Protein AF-A0A4C1Y5M2-F1 (afdb_monomer_lite)

Secondary structure (DSSP, 8-state):
-PPP-EEEEEEE-SS-EEEEEEE--S---PPPEEE-TTTTTT-GGGGGGHHHH-EEEE-------GGGGGGT--SEEE--STTS-EEEEETTEEEEES---SSTT-------------GGGHHHHHHHHHHHHTTS------TT-HHHHHHHHHHHH-EE-TTS-EE---TT-SS-----------

Foldseek 3Di:
DDDKDWDWDWAAAPPDIDIDIDIDDPDPPFFFDFDDCVFCPPVPLCPVVVVVRGDGRHGDDDDDDCVVVQQVDFPDKGDDDPQHWIWGQGNRGIDIGDTNPPDPPDPPPPDPPPPPDDPVCPVVVVVVVVVVVVVVDDDPDPPPPLVVQLVVQQVPAWDADPVRDIDGADSNDPDPPDPDDPDDDD

Structure (mmCIF, N/CA/C/O backbone):
data_AF-A0A4C1Y5M2-F1
#
_entry.id   AF-A0A4C1Y5M2-F1
#
loop_
_atom_site.group_PDB
_atom_site.id
_atom_site.type_symbol
_atom_site.label_atom_id
_atom_site.label_alt_id
_atom_site.label_comp_id
_atom_site.label_asym_id
_atom_site.label_entity_id
_atom_site.label_seq_id
_atom_site.pdbx_PDB_ins_code
_atom_site.Cartn_x
_atom_site.Cartn_y
_atom_site.Cartn_z
_atom_site.occupancy
_atom_site.B_iso_or_equiv
_atom_site.auth_seq_id
_atom_site.auth_comp_id
_atom_site.auth_asym_id
_atom_site.auth_atom_id
_atom_site.pdbx_PDB_model_num
ATOM 1 N N . MET A 1 1 ? -31.461 1.875 1.683 1.00 51.38 1 MET A N 1
ATOM 2 C CA . MET A 1 1 ? -30.023 1.580 1.879 1.00 51.38 1 MET A CA 1
ATOM 3 C C . MET A 1 1 ? -29.572 0.670 0.746 1.00 51.38 1 MET A C 1
ATOM 5 O O . MET A 1 1 ? -30.195 -0.370 0.575 1.00 51.38 1 MET A O 1
ATOM 9 N N . LYS A 1 2 ? -28.573 1.042 -0.070 1.00 61.66 2 LYS A N 1
ATOM 10 C CA . LYS A 1 2 ? -28.010 0.082 -1.036 1.00 61.66 2 LYS A CA 1
ATOM 11 C C . LYS A 1 2 ? -27.260 -0.995 -0.258 1.00 61.66 2 LYS A C 1
ATOM 13 O O . LYS A 1 2 ? -26.389 -0.691 0.551 1.00 61.66 2 LYS A O 1
ATOM 18 N N . THR A 1 3 ? -27.632 -2.246 -0.471 1.00 82.12 3 THR A N 1
ATOM 19 C CA . THR A 1 3 ? -27.044 -3.398 0.212 1.00 82.12 3 THR A CA 1
ATOM 20 C C . THR A 1 3 ? -25.674 -3.724 -0.378 1.00 82.12 3 THR A C 1
ATOM 22 O O . THR A 1 3 ? -25.522 -3.813 -1.598 1.00 82.12 3 THR A O 1
ATOM 25 N N . SER A 1 4 ? -24.670 -3.920 0.481 1.00 90.12 4 SER A N 1
ATOM 26 C CA . SER A 1 4 ? -23.366 -4.450 0.066 1.00 90.12 4 SER A CA 1
ATOM 27 C C . SER A 1 4 ? -23.541 -5.843 -0.550 1.00 90.12 4 SER A C 1
ATOM 29 O O . SER A 1 4 ? -24.263 -6.675 -0.002 1.00 90.12 4 SER A O 1
ATOM 31 N N . ARG A 1 5 ? -22.876 -6.110 -1.679 1.00 94.50 5 ARG A N 1
ATOM 32 C CA . ARG A 1 5 ? -22.862 -7.418 -2.351 1.00 94.50 5 ARG A CA 1
ATOM 33 C C . ARG A 1 5 ? -21.440 -7.945 -2.473 1.00 94.50 5 ARG A C 1
ATOM 35 O O . ARG A 1 5 ? -20.493 -7.166 -2.568 1.00 94.50 5 ARG A O 1
ATOM 42 N N . CYS A 1 6 ? -21.303 -9.265 -2.487 1.00 94.88 6 CYS A N 1
ATOM 43 C CA . CYS A 1 6 ? -20.047 -9.932 -2.806 1.00 94.88 6 CYS A CA 1
ATOM 44 C C . CYS A 1 6 ? -19.951 -10.109 -4.325 1.00 94.88 6 CYS A C 1
ATOM 46 O O . CYS A 1 6 ? -20.897 -10.600 -4.940 1.00 94.88 6 CYS A O 1
ATOM 48 N N . VAL A 1 7 ? -18.844 -9.686 -4.932 1.00 95.25 7 VAL A N 1
ATOM 49 C CA . VAL A 1 7 ? -18.619 -9.785 -6.379 1.00 95.25 7 VAL A CA 1
ATOM 50 C C . VAL A 1 7 ? -17.248 -10.392 -6.672 1.00 95.25 7 VAL A C 1
ATOM 52 O O . VAL A 1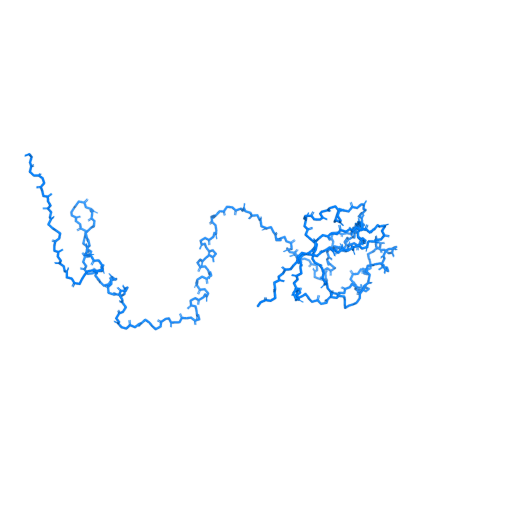 7 ? -16.284 -10.075 -5.970 1.00 95.25 7 VAL A O 1
ATOM 55 N N . PRO A 1 8 ? -17.129 -11.246 -7.702 1.00 95.56 8 PRO A N 1
ATOM 56 C CA . PRO A 1 8 ? -15.830 -11.694 -8.173 1.00 95.56 8 PRO A CA 1
ATOM 57 C C . PRO A 1 8 ? -15.120 -10.546 -8.901 1.00 95.56 8 PRO A C 1
ATOM 59 O O . PRO A 1 8 ? -15.706 -9.867 -9.745 1.00 95.56 8 PRO A O 1
ATOM 62 N N . ILE A 1 9 ? -13.843 -10.338 -8.592 1.00 93.75 9 ILE A N 1
ATOM 63 C CA . ILE A 1 9 ? -12.975 -9.363 -9.252 1.00 93.75 9 ILE A CA 1
ATOM 64 C C . ILE A 1 9 ? -11.714 -10.081 -9.712 1.00 93.75 9 ILE A C 1
ATOM 66 O O . ILE A 1 9 ? -11.070 -10.793 -8.943 1.00 93.75 9 ILE A O 1
ATOM 70 N N . LYS A 1 10 ? -11.335 -9.866 -10.972 1.00 93.38 10 LYS A N 1
ATOM 71 C CA . LYS A 1 10 ? -10.059 -10.334 -11.508 1.00 93.38 10 LYS A CA 1
ATOM 72 C C . LYS A 1 10 ? -9.005 -9.251 -11.314 1.00 93.38 10 LYS A C 1
ATOM 74 O O . LYS A 1 10 ? -9.063 -8.206 -11.959 1.00 93.38 10 LYS A O 1
ATOM 79 N N . LEU A 1 11 ? -8.045 -9.510 -10.437 1.00 91.44 11 LEU A N 1
ATOM 80 C CA . LEU A 1 11 ? -6.858 -8.682 -10.275 1.00 91.44 11 LEU A CA 1
ATOM 81 C C . LEU A 1 11 ? -5.783 -9.160 -11.247 1.00 91.44 11 LEU A C 1
ATOM 83 O O . LEU A 1 11 ? -5.563 -10.360 -11.412 1.00 91.44 11 LEU A O 1
ATOM 87 N N . ARG A 1 12 ? -5.113 -8.219 -11.908 1.00 89.62 12 ARG A N 1
ATOM 88 C CA . ARG A 1 12 ? -3.961 -8.493 -12.766 1.00 89.62 12 ARG A CA 1
ATOM 89 C C . ARG A 1 12 ? -2.749 -7.806 -12.157 1.00 89.62 12 ARG A C 1
ATOM 91 O O . ARG A 1 12 ? -2.745 -6.585 -12.041 1.00 89.62 12 ARG A O 1
ATOM 98 N N . GLY A 1 13 ? -1.765 -8.604 -11.767 1.00 83.56 13 GLY A N 1
ATOM 99 C CA . GLY A 1 13 ? -0.459 -8.128 -11.342 1.00 83.56 13 GLY A CA 1
ATOM 100 C C . GLY A 1 13 ? 0.549 -8.098 -12.485 1.00 83.56 13 GLY A C 1
ATOM 101 O O . GLY A 1 13 ? 0.191 -8.249 -13.656 1.00 83.56 13 GLY A O 1
ATOM 102 N N . ALA A 1 14 ? 1.824 -7.934 -12.129 1.00 72.44 14 ALA A N 1
ATOM 103 C CA . ALA A 1 14 ? 2.926 -7.905 -13.091 1.00 72.44 14 ALA A CA 1
ATOM 104 C C . ALA A 1 14 ? 3.152 -9.266 -13.773 1.00 72.44 14 ALA A C 1
ATOM 106 O O . ALA A 1 14 ? 3.470 -9.308 -14.959 1.00 72.44 14 ALA A O 1
ATOM 107 N N . SER A 1 15 ? 2.964 -10.360 -13.030 1.00 67.25 15 SER A N 1
ATOM 108 C CA . SER A 1 15 ? 3.304 -11.712 -13.490 1.00 67.25 15 SER A CA 1
ATOM 109 C C . SER A 1 15 ? 2.068 -12.553 -13.803 1.00 67.25 15 SER A C 1
ATOM 111 O O . SER A 1 15 ? 2.066 -13.285 -14.782 1.00 67.25 15 SER A O 1
ATOM 113 N N . ASN A 1 16 ? 1.009 -12.437 -12.992 1.00 77.81 16 ASN A N 1
ATOM 114 C CA . ASN A 1 16 ? -0.165 -13.310 -13.052 1.00 77.81 16 ASN A CA 1
ATOM 115 C C . ASN A 1 16 ? -1.475 -12.549 -12.803 1.00 77.81 16 ASN A C 1
ATOM 117 O O . ASN A 1 16 ? -1.494 -11.452 -12.241 1.00 77.81 16 ASN A O 1
ATOM 121 N N . SER A 1 17 ? -2.592 -13.154 -13.215 1.00 86.75 17 SER A N 1
ATOM 122 C CA . SER A 1 17 ? -3.935 -12.693 -12.855 1.00 86.75 17 SER A CA 1
ATOM 123 C C . SER A 1 17 ? -4.610 -13.676 -11.915 1.00 86.75 17 SER A C 1
ATOM 125 O O . SER A 1 17 ? -4.601 -14.873 -12.196 1.00 86.75 17 SER A O 1
ATOM 127 N N . GLN A 1 18 ? -5.259 -13.171 -10.874 1.00 88.19 18 GLN A N 1
ATOM 128 C CA . GLN A 1 18 ? -5.980 -13.980 -9.903 1.00 88.19 18 GLN A CA 1
ATOM 129 C C . GLN A 1 18 ? -7.379 -13.413 -9.667 1.00 88.19 18 GLN A C 1
ATOM 131 O O . GLN A 1 18 ? -7.594 -12.201 -9.711 1.00 88.19 18 GLN A O 1
ATOM 136 N N . GLN A 1 19 ? -8.344 -14.299 -9.445 1.00 91.81 19 GLN A N 1
ATOM 137 C CA . GLN A 1 19 ? -9.696 -13.915 -9.066 1.00 91.81 19 GLN A CA 1
ATOM 138 C C . GLN A 1 19 ? -9.822 -13.897 -7.543 1.00 91.81 19 GLN A C 1
ATOM 140 O O . GLN A 1 19 ? -9.445 -14.860 -6.881 1.00 91.81 19 GLN A O 1
ATOM 145 N N . ILE A 1 20 ? -10.380 -12.811 -7.015 1.00 92.56 20 ILE A N 1
ATOM 146 C CA . ILE A 1 20 ? -10.755 -12.665 -5.608 1.00 92.56 20 ILE A CA 1
ATOM 147 C C . ILE A 1 20 ? -12.240 -12.326 -5.500 1.00 92.56 20 ILE A C 1
ATOM 149 O O . ILE A 1 20 ? -12.857 -11.879 -6.468 1.00 92.56 20 ILE A O 1
ATOM 153 N N . TYR A 1 21 ? -12.809 -12.506 -4.316 1.00 93.31 21 TYR A N 1
ATOM 154 C CA . TYR A 1 21 ? -14.149 -12.032 -3.997 1.00 93.31 21 TYR A CA 1
ATOM 155 C C . TYR A 1 21 ? -14.044 -10.772 -3.145 1.00 93.31 21 TYR A C 1
ATOM 157 O O . TYR A 1 21 ? -13.342 -10.756 -2.139 1.00 93.31 21 TYR A O 1
ATOM 165 N N . ALA A 1 22 ? -14.736 -9.711 -3.548 1.00 92.94 22 ALA A N 1
ATOM 166 C CA . ALA A 1 22 ? -14.717 -8.430 -2.854 1.00 92.94 22 ALA A CA 1
ATOM 167 C C . ALA A 1 22 ? -16.132 -7.988 -2.483 1.00 92.94 22 ALA A C 1
ATOM 169 O O . ALA A 1 22 ? -17.095 -8.240 -3.212 1.00 92.94 22 ALA A O 1
ATOM 170 N N . ARG A 1 23 ? -16.262 -7.280 -1.359 1.00 94.25 23 ARG A N 1
ATOM 171 C CA . ARG A 1 23 ? -17.516 -6.623 -0.979 1.00 94.25 23 ARG A CA 1
ATOM 172 C C . ARG A 1 23 ? -17.595 -5.236 -1.595 1.00 94.25 23 ARG A C 1
ATOM 174 O O . ARG A 1 23 ? -16.652 -4.455 -1.518 1.00 94.25 23 ARG A O 1
ATOM 181 N N . THR A 1 24 ? -18.740 -4.915 -2.184 1.00 94.56 24 THR A N 1
ATOM 182 C CA . THR A 1 24 ? -18.976 -3.587 -2.746 1.00 94.56 24 THR A CA 1
ATOM 183 C C . THR A 1 24 ? -19.319 -2.584 -1.653 1.00 94.56 24 THR A C 1
ATOM 185 O O . THR A 1 24 ? -20.141 -2.867 -0.775 1.00 94.56 24 THR A O 1
ATOM 188 N N . ILE A 1 25 ? -18.772 -1.384 -1.793 1.00 91.88 25 ILE A N 1
ATOM 189 C CA . ILE A 1 25 ? -19.136 -0.172 -1.060 1.00 91.88 25 ILE A CA 1
ATOM 190 C C . ILE A 1 25 ? -19.334 0.951 -2.083 1.00 91.88 25 ILE A C 1
ATOM 192 O O . ILE A 1 25 ? -18.722 0.921 -3.150 1.00 91.88 25 ILE A O 1
ATOM 196 N N . GLU A 1 26 ? -20.204 1.920 -1.795 1.00 89.12 26 GLU A N 1
ATOM 197 C CA . GLU A 1 26 ? -20.481 3.019 -2.732 1.00 89.12 26 GLU A CA 1
ATOM 198 C C . GLU A 1 26 ? -19.250 3.901 -2.971 1.00 89.12 26 GLU A C 1
ATOM 200 O O . GLU A 1 26 ? -18.962 4.277 -4.106 1.00 89.12 26 GLU A O 1
ATOM 205 N N . ASN A 1 27 ? -18.509 4.219 -1.908 1.00 87.62 27 ASN A N 1
ATOM 206 C CA . ASN A 1 27 ? -17.303 5.030 -1.982 1.00 87.62 27 ASN A CA 1
ATOM 207 C C . ASN A 1 27 ? -16.410 4.739 -0.772 1.00 87.62 27 ASN A C 1
ATOM 209 O O . ASN A 1 27 ? -16.864 4.828 0.364 1.00 87.62 27 ASN A O 1
ATOM 213 N N . LEU A 1 28 ? -15.135 4.435 -1.018 1.00 88.00 28 LEU A N 1
ATOM 214 C CA . LEU A 1 28 ? -14.143 4.232 0.042 1.00 88.00 28 LEU A CA 1
ATOM 215 C C . LEU A 1 28 ? -13.721 5.536 0.738 1.00 88.00 28 LEU A C 1
ATOM 217 O O . LEU A 1 28 ? -13.066 5.475 1.768 1.00 88.00 28 LEU A O 1
ATOM 221 N N . GLN A 1 29 ? -14.062 6.703 0.175 1.00 89.62 29 GLN A N 1
ATOM 222 C CA . GLN A 1 29 ? -13.695 8.025 0.705 1.00 89.62 29 GLN A CA 1
ATOM 223 C C . GLN A 1 29 ? -12.178 8.196 0.925 1.00 89.62 29 GLN A C 1
ATOM 225 O O . GLN A 1 29 ? -11.739 8.881 1.841 1.00 89.62 29 GLN A O 1
ATOM 230 N N . LEU A 1 30 ? -11.365 7.582 0.057 1.00 85.38 30 LEU A N 1
ATOM 231 C CA . LEU A 1 30 ? -9.905 7.680 0.108 1.00 85.38 30 LEU A CA 1
ATOM 232 C C . LEU A 1 30 ? -9.400 8.846 -0.743 1.00 85.38 30 LEU A C 1
ATOM 234 O O . LEU A 1 30 ? -9.848 9.040 -1.879 1.00 85.38 30 LEU A O 1
ATOM 238 N N . SER A 1 31 ? -8.436 9.591 -0.208 1.00 87.62 31 SER A N 1
ATOM 239 C CA . SER A 1 31 ? -7.761 10.669 -0.931 1.00 87.62 31 SER A CA 1
ATOM 240 C C . SER A 1 31 ? -6.910 10.121 -2.085 1.00 87.62 31 SER A C 1
ATOM 242 O O . SER A 1 31 ? -6.332 9.036 -1.959 1.00 87.62 31 SER A O 1
ATOM 244 N N . PRO A 1 32 ? -6.796 10.854 -3.209 1.00 88.69 32 PRO A N 1
ATOM 245 C CA . PRO A 1 32 ? -5.813 10.552 -4.241 1.00 88.69 32 PRO A CA 1
ATOM 246 C C . PRO A 1 32 ? -4.396 10.504 -3.669 1.00 88.69 32 PRO A C 1
ATOM 248 O O . PRO A 1 32 ? -4.034 11.295 -2.800 1.00 88.69 32 PRO A O 1
ATOM 251 N N . GLN A 1 33 ? -3.596 9.578 -4.181 1.00 87.56 33 GLN A N 1
ATOM 252 C CA . GLN A 1 33 ? -2.206 9.384 -3.795 1.00 87.56 33 GLN A CA 1
ATOM 253 C C . GLN A 1 33 ? -1.284 9.661 -4.981 1.00 87.56 33 GLN A C 1
ATOM 255 O O . GLN A 1 33 ? -1.685 9.564 -6.145 1.00 87.56 33 GLN A O 1
ATOM 260 N N . ALA A 1 34 ? -0.031 9.984 -4.685 1.00 88.44 34 ALA A N 1
ATOM 261 C CA . ALA A 1 34 ? 1.009 10.170 -5.682 1.00 88.44 34 ALA A CA 1
ATOM 262 C C . ALA A 1 34 ? 2.358 9.712 -5.124 1.00 88.44 34 ALA A C 1
ATOM 264 O O . ALA A 1 34 ? 2.603 9.815 -3.924 1.00 88.44 34 ALA A O 1
ATOM 265 N N . VAL A 1 35 ? 3.224 9.252 -6.023 1.00 90.56 35 VAL A N 1
ATOM 266 C CA . VAL A 1 35 ? 4.649 9.029 -5.767 1.00 90.56 35 VAL A CA 1
ATOM 267 C C . VAL A 1 35 ? 5.408 9.832 -6.810 1.00 90.56 35 VAL A C 1
ATOM 269 O O . VAL A 1 35 ? 5.402 9.523 -8.004 1.00 90.56 35 VAL A O 1
ATOM 272 N N . THR A 1 36 ? 6.030 10.911 -6.356 1.00 90.44 36 THR A N 1
ATOM 273 C CA . THR A 1 36 ? 6.737 11.878 -7.189 1.00 90.44 36 THR A CA 1
ATOM 274 C C . THR A 1 36 ? 8.225 11.554 -7.276 1.00 90.44 36 THR A C 1
ATOM 276 O O . THR A 1 36 ? 8.770 10.737 -6.533 1.00 90.44 36 THR A O 1
ATOM 279 N N . LYS A 1 37 ? 8.938 12.261 -8.164 1.00 89.81 37 LYS A N 1
ATOM 280 C CA . LYS A 1 37 ? 10.398 12.144 -8.252 1.00 89.81 37 LYS A CA 1
ATOM 281 C C . LYS A 1 37 ? 11.068 12.489 -6.916 1.00 89.81 37 LYS A C 1
ATOM 283 O O . LYS A 1 37 ? 12.071 11.867 -6.598 1.00 89.81 37 LYS A O 1
ATOM 288 N N . GLN A 1 38 ? 10.539 13.444 -6.150 1.00 87.81 38 GLN A N 1
ATOM 289 C CA . GLN A 1 38 ? 11.155 13.894 -4.898 1.00 87.81 38 GLN A CA 1
ATOM 290 C C . GLN A 1 38 ? 11.090 12.831 -3.792 1.00 87.81 38 GLN A C 1
ATOM 292 O O . GLN A 1 38 ? 12.007 12.757 -2.969 1.00 87.81 38 GLN A O 1
ATOM 297 N N . ASP A 1 39 ? 10.059 11.984 -3.805 1.00 86.69 39 ASP A N 1
ATOM 298 C CA . ASP A 1 39 ? 9.823 10.966 -2.772 1.00 86.69 39 ASP A CA 1
ATOM 299 C C . ASP A 1 39 ? 10.873 9.850 -2.800 1.00 86.69 39 ASP A C 1
ATOM 301 O O . ASP A 1 39 ? 11.263 9.328 -1.759 1.00 86.69 39 ASP A O 1
ATOM 305 N N . ILE A 1 40 ? 11.380 9.532 -3.993 1.00 90.38 40 ILE A N 1
ATOM 306 C CA . ILE A 1 40 ? 12.359 8.459 -4.233 1.00 90.38 40 ILE A CA 1
ATOM 307 C C . ILE A 1 40 ? 13.701 8.993 -4.760 1.00 90.38 40 ILE A C 1
ATOM 309 O O . ILE A 1 40 ? 14.538 8.252 -5.272 1.00 90.38 40 ILE A O 1
ATOM 313 N N . ASP A 1 41 ? 13.928 10.303 -4.688 1.00 88.62 41 ASP A N 1
ATOM 314 C CA . ASP A 1 41 ? 15.205 10.924 -5.047 1.00 88.62 41 ASP A CA 1
ATOM 315 C C . ASP A 1 41 ? 16.345 10.474 -4.112 1.00 88.62 41 ASP A C 1
ATOM 317 O O . ASP A 1 41 ? 16.148 10.300 -2.909 1.00 88.62 41 ASP A O 1
ATOM 321 N N . GLY A 1 42 ? 17.529 10.226 -4.678 1.00 89.56 42 GLY A N 1
ATOM 322 C CA . GLY A 1 42 ? 18.687 9.681 -3.952 1.00 89.56 42 GLY A CA 1
ATOM 323 C C . GLY A 1 42 ? 18.553 8.225 -3.471 1.00 89.56 42 GLY A C 1
ATOM 324 O O . GLY A 1 42 ? 19.456 7.718 -2.803 1.00 89.56 42 GLY A O 1
ATOM 325 N N . CYS A 1 43 ? 17.457 7.533 -3.798 1.00 92.69 43 CYS A N 1
ATOM 326 C CA . CYS A 1 43 ? 17.235 6.129 -3.447 1.00 92.69 43 CYS A CA 1
ATOM 327 C C . CYS A 1 43 ? 17.822 5.200 -4.518 1.00 92.69 43 CYS A C 1
ATOM 329 O O . CYS A 1 43 ? 17.080 4.626 -5.312 1.00 92.69 43 CYS A O 1
ATOM 331 N N . LYS A 1 44 ? 19.154 5.048 -4.527 1.00 94.81 44 LYS A N 1
ATOM 332 C CA . LYS A 1 44 ? 19.882 4.272 -5.553 1.00 94.81 44 LYS A CA 1
ATOM 333 C C . LYS A 1 44 ? 19.386 2.829 -5.703 1.00 94.81 44 LYS A C 1
ATOM 335 O O . LYS A 1 44 ? 19.374 2.278 -6.796 1.00 94.81 44 LYS A O 1
ATOM 340 N N . HIS A 1 45 ? 18.935 2.215 -4.608 1.00 95.94 45 HIS A N 1
ATOM 341 C CA . HIS A 1 45 ? 18.380 0.855 -4.589 1.00 95.94 45 HIS A CA 1
ATOM 342 C C . HIS A 1 45 ? 17.042 0.708 -5.335 1.00 95.94 45 HIS A C 1
ATOM 344 O O . HIS A 1 45 ? 16.575 -0.420 -5.488 1.00 95.94 45 HIS A O 1
ATOM 350 N N . LEU A 1 46 ? 16.424 1.816 -5.762 1.00 95.94 46 LEU A N 1
ATOM 351 C CA . LEU A 1 46 ? 15.158 1.857 -6.502 1.00 95.94 46 LEU A CA 1
ATOM 352 C C . LEU A 1 46 ? 15.321 2.332 -7.955 1.00 95.94 46 LEU A C 1
ATOM 354 O O . LEU A 1 46 ? 14.315 2.460 -8.653 1.00 95.94 46 LEU A O 1
ATOM 358 N N . ASP A 1 47 ? 16.538 2.643 -8.412 1.00 94.94 47 ASP A N 1
ATOM 359 C CA . ASP A 1 47 ? 16.751 3.314 -9.703 1.00 94.94 47 ASP A CA 1
ATOM 360 C C . ASP A 1 47 ? 16.235 2.487 -10.893 1.00 94.94 47 ASP A C 1
ATOM 362 O O . ASP A 1 47 ? 15.583 3.028 -11.788 1.00 94.94 47 ASP A O 1
ATOM 366 N N . ASP A 1 48 ? 16.432 1.168 -10.867 1.00 95.88 48 ASP A N 1
ATOM 367 C CA . ASP A 1 48 ? 15.985 0.233 -11.908 1.00 95.88 48 ASP A CA 1
ATOM 368 C C . ASP A 1 48 ? 14.455 0.082 -11.976 1.00 95.88 48 ASP A C 1
ATOM 370 O O . ASP A 1 48 ? 13.892 -0.208 -13.035 1.00 95.88 48 ASP A O 1
ATOM 374 N N . ILE A 1 49 ? 13.759 0.333 -10.865 1.00 95.56 49 ILE A N 1
ATOM 375 C CA . ILE A 1 49 ? 12.300 0.187 -10.749 1.00 95.56 49 ILE A CA 1
ATOM 376 C C . ILE A 1 49 ? 11.558 1.521 -10.620 1.00 95.56 49 ILE A C 1
ATOM 378 O O . ILE A 1 49 ? 10.331 1.539 -10.524 1.00 95.56 49 ILE A O 1
ATOM 382 N N . ARG A 1 50 ? 12.269 2.650 -10.683 1.00 93.56 50 ARG A N 1
ATOM 383 C CA . ARG A 1 50 ? 11.736 4.001 -10.447 1.00 93.56 50 ARG A CA 1
ATOM 384 C C . ARG A 1 50 ? 10.491 4.318 -11.279 1.00 93.56 50 ARG A C 1
ATOM 386 O O . ARG A 1 50 ? 9.502 4.829 -10.759 1.00 93.56 50 ARG A O 1
ATOM 393 N N . HIS A 1 51 ? 10.521 3.960 -12.561 1.00 92.62 51 HIS A N 1
ATOM 394 C CA . HIS A 1 51 ? 9.423 4.183 -13.506 1.00 92.62 51 HIS A CA 1
ATOM 395 C C . HIS A 1 51 ? 8.160 3.364 -13.188 1.00 92.62 51 HIS A C 1
ATOM 397 O O . HIS A 1 51 ? 7.076 3.746 -13.612 1.00 92.62 51 HIS A O 1
ATOM 403 N N . LYS A 1 52 ? 8.283 2.260 -12.437 1.00 92.94 52 LYS A N 1
ATOM 404 C CA . LYS A 1 52 ? 7.152 1.421 -12.000 1.00 92.94 52 LYS A CA 1
ATOM 405 C C . LYS A 1 52 ? 6.509 1.930 -10.711 1.00 92.94 52 LYS A C 1
ATOM 407 O O . LYS A 1 52 ? 5.385 1.549 -10.408 1.00 92.94 52 LYS A O 1
ATOM 412 N N . LEU A 1 53 ? 7.233 2.748 -9.947 1.00 92.44 53 LEU A N 1
ATOM 413 C CA . LEU A 1 53 ? 6.804 3.256 -8.644 1.00 92.44 53 LEU A CA 1
ATOM 414 C C . LEU A 1 53 ? 6.122 4.621 -8.739 1.00 92.44 53 LEU A C 1
ATOM 416 O O . LEU A 1 53 ? 5.288 4.939 -7.900 1.00 92.44 53 LEU A O 1
ATOM 420 N N . MET A 1 54 ? 6.492 5.442 -9.724 1.00 92.19 54 MET A N 1
ATOM 421 C CA . MET A 1 54 ? 5.983 6.806 -9.852 1.00 92.19 54 MET A CA 1
ATOM 422 C C . MET A 1 54 ? 4.590 6.847 -10.486 1.00 92.19 54 MET A C 1
ATOM 424 O O . MET A 1 54 ? 4.359 6.284 -11.553 1.00 92.19 54 MET A O 1
ATOM 428 N N . TYR A 1 55 ? 3.681 7.588 -9.860 1.00 91.06 55 TYR A N 1
ATOM 429 C CA . TYR A 1 55 ? 2.335 7.856 -10.366 1.00 91.06 55 TYR A CA 1
ATOM 430 C C . TYR A 1 55 ? 1.803 9.170 -9.791 1.00 91.06 55 TYR A C 1
ATOM 432 O O . TYR A 1 55 ? 2.283 9.653 -8.764 1.00 91.06 55 TYR A O 1
ATOM 440 N N . ASN A 1 56 ? 0.794 9.751 -10.441 1.00 91.88 56 ASN A N 1
ATOM 441 C CA . ASN A 1 56 ? 0.184 11.008 -10.017 1.00 91.88 56 ASN A CA 1
ATOM 442 C C . ASN A 1 56 ? -1.336 10.863 -9.876 1.00 91.88 56 ASN A C 1
ATOM 444 O O . ASN A 1 56 ? -1.971 10.238 -10.722 1.00 91.88 56 ASN A O 1
ATOM 448 N N . GLN A 1 57 ? -1.906 11.466 -8.829 1.00 89.69 57 GLN A N 1
ATOM 449 C CA . GLN A 1 57 ? -3.354 11.560 -8.587 1.00 89.69 57 GLN A CA 1
ATOM 450 C C . GLN A 1 57 ? -4.126 10.228 -8.717 1.00 89.69 57 GLN A C 1
ATOM 452 O O . GLN A 1 57 ? -5.257 10.191 -9.204 1.00 89.69 57 GLN A O 1
ATOM 457 N N . ALA A 1 58 ? -3.548 9.115 -8.259 1.00 89.12 58 ALA A N 1
ATOM 458 C CA . ALA A 1 58 ? -4.218 7.819 -8.286 1.00 89.12 58 ALA A CA 1
ATOM 459 C C . ALA A 1 58 ? -5.112 7.658 -7.050 1.00 89.12 58 ALA A C 1
ATOM 461 O O . ALA A 1 58 ? -4.626 7.577 -5.924 1.00 89.12 58 ALA A O 1
ATOM 462 N N . LYS A 1 59 ? -6.433 7.600 -7.249 1.00 90.25 59 LYS A N 1
ATOM 463 C CA . LYS A 1 59 ? -7.397 7.337 -6.170 1.00 90.25 59 LYS A CA 1
ATOM 464 C C . LYS A 1 59 ? -7.548 5.826 -5.940 1.00 90.25 59 LYS A C 1
ATOM 466 O O . LYS A 1 59 ? -7.984 5.140 -6.870 1.00 90.25 59 LYS A O 1
ATOM 471 N N . PRO A 1 60 ? -7.254 5.297 -4.736 1.00 91.69 60 PRO A N 1
ATOM 472 C CA . PRO A 1 60 ? -7.456 3.881 -4.444 1.00 91.69 60 PRO A CA 1
ATOM 473 C C . PRO A 1 60 ? -8.938 3.487 -4.546 1.00 91.69 60 PRO A C 1
ATOM 475 O O . PRO A 1 60 ? -9.821 4.222 -4.100 1.00 91.69 60 PRO A O 1
ATOM 478 N N . LYS A 1 61 ? -9.211 2.322 -5.147 1.00 91.19 61 LYS A N 1
ATOM 479 C CA . LYS A 1 61 ? -10.580 1.819 -5.399 1.00 91.19 61 LYS A CA 1
ATOM 480 C C . LYS A 1 61 ? -10.884 0.474 -4.742 1.00 91.19 61 LYS A C 1
ATOM 482 O O . LYS A 1 61 ? -12.045 0.086 -4.681 1.00 91.19 61 LYS A O 1
ATOM 487 N N . ILE A 1 62 ? -9.857 -0.240 -4.293 1.00 91.94 62 ILE A N 1
ATOM 488 C CA . ILE A 1 62 ? -9.962 -1.587 -3.732 1.00 91.94 62 ILE A CA 1
ATOM 489 C C . ILE A 1 62 ? -9.106 -1.621 -2.469 1.00 91.94 62 ILE A C 1
ATOM 491 O O . ILE A 1 62 ? -7.964 -1.165 -2.493 1.00 91.94 62 ILE A O 1
ATOM 495 N N . LEU A 1 63 ? -9.665 -2.159 -1.386 1.00 93.06 63 LEU A N 1
ATOM 496 C CA . LEU A 1 63 ? -8.922 -2.529 -0.186 1.00 93.06 63 LEU A CA 1
ATOM 497 C C . LEU A 1 63 ? -8.694 -4.038 -0.219 1.00 93.06 63 LEU A C 1
ATOM 499 O O . LEU A 1 63 ? -9.644 -4.796 -0.409 1.00 93.06 63 LEU A O 1
ATOM 503 N N . ILE A 1 64 ? -7.443 -4.458 -0.058 1.00 91.81 64 ILE A N 1
ATOM 504 C CA . ILE A 1 64 ? -7.063 -5.871 -0.017 1.00 91.81 64 ILE A CA 1
ATOM 505 C C . ILE A 1 64 ? -6.722 -6.206 1.431 1.00 91.81 64 ILE A C 1
ATOM 507 O O . ILE A 1 64 ? -5.809 -5.618 2.008 1.00 91.81 64 ILE A O 1
ATOM 511 N N . GLY A 1 65 ? -7.507 -7.103 2.023 1.00 90.50 65 GLY A N 1
ATOM 512 C CA . GLY A 1 65 ? -7.312 -7.575 3.389 1.00 90.50 65 GLY A CA 1
ATOM 513 C C . GLY A 1 65 ? -6.253 -8.673 3.494 1.00 90.50 65 GLY A C 1
ATOM 514 O O . GLY A 1 65 ? -5.778 -9.217 2.496 1.00 90.50 65 GLY A O 1
ATOM 515 N N . GLN A 1 66 ? -5.902 -9.021 4.734 1.00 90.25 66 GLN A N 1
ATOM 516 C CA . GLN A 1 66 ? -4.956 -10.103 5.047 1.00 90.25 66 GLN A CA 1
ATOM 517 C C . GLN A 1 66 ? -5.511 -11.504 4.748 1.00 90.25 66 GLN A C 1
ATOM 519 O O . GLN A 1 66 ? -4.753 -12.456 4.607 1.00 90.25 66 GLN A O 1
ATOM 524 N N . ASP A 1 67 ? -6.823 -11.643 4.567 1.00 89.12 67 ASP A N 1
ATOM 525 C CA . ASP A 1 67 ? -7.440 -12.853 4.015 1.00 89.12 67 ASP A CA 1
ATOM 526 C C . ASP A 1 67 ? -6.892 -13.199 2.615 1.00 89.12 67 ASP A C 1
ATOM 528 O O . ASP A 1 67 ? -6.844 -14.364 2.225 1.00 89.12 67 ASP A O 1
ATOM 532 N N . ASN A 1 68 ? -6.382 -12.197 1.892 1.00 91.50 68 ASN A N 1
ATOM 533 C CA . ASN A 1 68 ? -5.714 -12.337 0.602 1.00 91.50 68 ASN A CA 1
ATOM 534 C C . ASN A 1 68 ? -4.175 -12.270 0.724 1.00 91.50 68 ASN A C 1
ATOM 536 O O . ASN A 1 68 ? -3.502 -11.796 -0.192 1.00 91.50 68 ASN A O 1
ATOM 540 N N . TRP A 1 69 ? -3.602 -12.742 1.843 1.00 91.38 69 TRP A N 1
ATOM 541 C CA . TRP A 1 69 ? -2.166 -12.638 2.168 1.00 91.38 69 TRP A CA 1
ATOM 542 C C . TRP A 1 69 ? -1.230 -13.089 1.041 1.00 91.38 69 TRP A C 1
ATOM 544 O O . TRP A 1 69 ? -0.198 -12.467 0.820 1.00 91.38 69 TRP A O 1
ATOM 554 N N . HIS A 1 70 ? -1.598 -14.130 0.292 1.00 90.62 70 HIS A N 1
ATOM 555 C CA . HIS A 1 70 ? -0.814 -14.686 -0.814 1.00 90.62 70 HIS A CA 1
ATOM 556 C C . HIS A 1 70 ? -0.559 -13.672 -1.944 1.00 90.62 70 HIS A C 1
ATOM 558 O O . HIS A 1 70 ? 0.412 -13.819 -2.678 1.00 90.62 70 HIS A O 1
ATOM 564 N N . LEU A 1 71 ? -1.383 -12.623 -2.067 1.00 91.25 71 LEU A N 1
ATOM 565 C CA . LEU A 1 71 ? -1.166 -11.501 -2.990 1.00 91.25 71 LEU A CA 1
ATOM 566 C C . LEU A 1 71 ? -0.227 -10.424 -2.430 1.00 91.25 71 LEU A C 1
ATOM 568 O O . LEU A 1 71 ? 0.227 -9.565 -3.184 1.00 91.25 71 LEU A O 1
ATOM 572 N N . LEU A 1 72 ? 0.024 -10.444 -1.120 1.00 90.62 72 LEU A N 1
ATOM 573 C CA . LEU A 1 72 ? 0.767 -9.428 -0.372 1.00 90.62 72 LEU A CA 1
ATOM 574 C C . LEU A 1 72 ? 2.173 -9.897 0.030 1.00 90.62 72 LEU A C 1
ATOM 576 O O . LEU A 1 72 ? 2.989 -9.073 0.442 1.00 90.62 72 LEU A O 1
ATOM 580 N N . VAL A 1 73 ? 2.473 -11.196 -0.088 1.00 91.56 73 VAL A N 1
ATOM 581 C CA . VAL A 1 73 ? 3.803 -11.740 0.221 1.00 91.56 73 VAL A CA 1
ATOM 582 C C . VAL A 1 73 ? 4.844 -11.173 -0.734 1.00 91.56 73 VAL A C 1
ATOM 584 O O . VAL A 1 73 ? 4.703 -11.248 -1.956 1.00 91.56 73 VAL A O 1
ATOM 587 N N . ALA A 1 74 ? 5.913 -10.631 -0.157 1.00 94.44 74 ALA A N 1
ATOM 588 C CA . ALA A 1 74 ? 7.056 -10.143 -0.905 1.00 94.44 74 ALA A CA 1
ATOM 589 C C . ALA A 1 74 ? 7.920 -11.310 -1.405 1.00 94.44 74 ALA A C 1
ATOM 591 O O . ALA A 1 74 ? 8.358 -12.143 -0.615 1.00 94.44 74 ALA A O 1
ATOM 592 N N . THR A 1 75 ? 8.205 -11.342 -2.704 1.00 93.50 75 THR A N 1
ATOM 593 C CA . THR A 1 75 ? 9.179 -12.265 -3.310 1.00 93.50 75 THR A CA 1
ATOM 594 C C . THR A 1 75 ? 10.574 -11.651 -3.397 1.00 93.50 75 THR A C 1
ATOM 596 O O . THR A 1 75 ? 11.565 -12.369 -3.449 1.00 93.50 75 THR A O 1
ATOM 599 N N . GLU A 1 76 ? 10.661 -10.320 -3.417 1.00 95.62 76 GLU A N 1
ATOM 600 C CA . GLU A 1 76 ? 11.910 -9.556 -3.456 1.00 95.62 76 GLU A CA 1
ATOM 601 C C . GLU A 1 76 ? 11.742 -8.260 -2.656 1.00 95.62 76 GLU A C 1
ATOM 603 O O . GLU A 1 76 ? 10.656 -7.676 -2.637 1.00 95.62 76 GLU A O 1
ATOM 608 N N . THR A 1 77 ? 12.813 -7.776 -2.023 1.00 96.31 77 THR A N 1
ATOM 609 C CA . THR A 1 77 ? 12.818 -6.490 -1.314 1.00 96.31 77 THR A CA 1
ATOM 610 C C . THR A 1 77 ? 14.057 -5.672 -1.671 1.00 96.31 77 THR A C 1
ATOM 612 O O . THR A 1 77 ? 15.186 -6.150 -1.574 1.00 96.31 77 THR A O 1
ATOM 615 N N . ARG A 1 78 ? 13.852 -4.399 -2.018 1.00 96.12 78 ARG A N 1
ATOM 616 C CA . ARG A 1 78 ? 14.884 -3.374 -2.207 1.00 96.12 78 ARG A CA 1
ATOM 617 C C . ARG A 1 78 ? 14.860 -2.418 -1.027 1.00 96.12 78 ARG A C 1
ATOM 619 O O . ARG A 1 78 ? 13.857 -1.750 -0.782 1.00 96.12 78 ARG A O 1
ATOM 626 N N . LYS A 1 79 ? 15.970 -2.326 -0.303 1.00 93.81 79 LYS A N 1
ATOM 627 C CA . LYS A 1 79 ? 16.095 -1.479 0.887 1.00 93.81 79 LYS A CA 1
ATOM 628 C C . LYS A 1 79 ? 17.313 -0.573 0.783 1.00 93.81 79 LYS A C 1
ATOM 630 O O . LYS A 1 79 ? 18.362 -1.001 0.309 1.00 93.81 79 LYS A O 1
ATOM 635 N N . GLY A 1 80 ? 17.145 0.661 1.239 1.00 89.25 80 GLY A N 1
ATOM 636 C CA . GLY A 1 80 ? 18.223 1.626 1.410 1.00 89.25 80 GLY A CA 1
ATOM 637 C C . GLY A 1 80 ? 18.579 1.789 2.883 1.00 89.25 80 GLY A C 1
ATOM 638 O O . GLY A 1 80 ? 18.441 0.865 3.688 1.00 89.25 80 GLY A O 1
ATOM 639 N N . HIS A 1 81 ? 19.007 2.993 3.249 1.00 87.88 81 HIS A N 1
ATOM 640 C CA . HIS A 1 81 ? 19.220 3.364 4.646 1.00 87.88 81 HIS A CA 1
ATOM 641 C C . HIS A 1 81 ? 17.903 3.416 5.437 1.00 87.88 81 HIS A C 1
ATOM 643 O O . HIS A 1 81 ? 16.823 3.528 4.866 1.00 87.88 81 HIS A O 1
ATOM 649 N N . ARG A 1 82 ? 17.999 3.418 6.774 1.00 82.25 82 ARG A N 1
ATOM 650 C CA . ARG A 1 82 ? 16.850 3.397 7.703 1.00 82.25 82 ARG A CA 1
ATOM 651 C C . ARG A 1 82 ? 15.770 4.456 7.423 1.00 82.25 82 ARG A C 1
ATOM 653 O O . ARG A 1 82 ? 14.602 4.198 7.678 1.00 82.25 82 ARG A O 1
ATOM 660 N N . ASN A 1 83 ? 16.158 5.622 6.905 1.00 80.56 83 ASN A N 1
ATOM 661 C CA . ASN A 1 83 ? 15.256 6.752 6.639 1.00 80.56 83 ASN A CA 1
ATOM 662 C C . ASN A 1 83 ? 14.878 6.886 5.152 1.00 80.56 83 ASN A C 1
ATOM 664 O O . ASN A 1 83 ? 14.347 7.915 4.734 1.00 80.56 83 ASN A O 1
ATOM 668 N N . GLN A 1 84 ? 15.215 5.889 4.334 1.00 87.50 84 GLN A N 1
ATOM 669 C CA . GLN A 1 84 ? 14.836 5.827 2.928 1.00 87.50 84 GLN A CA 1
ATOM 670 C C . GLN A 1 84 ? 13.671 4.852 2.745 1.00 87.50 84 GLN A C 1
ATOM 672 O O . GLN A 1 84 ? 13.584 3.859 3.470 1.00 87.50 84 GLN A O 1
ATOM 677 N N . PRO A 1 85 ? 12.791 5.100 1.763 1.00 91.81 85 PRO A N 1
ATOM 678 C CA . PRO A 1 85 ? 11.739 4.156 1.433 1.00 91.81 85 PRO A CA 1
ATOM 679 C C . PRO A 1 85 ? 12.327 2.818 0.973 1.00 91.81 85 PRO A C 1
ATOM 681 O O . PRO A 1 85 ? 13.377 2.763 0.325 1.00 91.81 85 PRO A O 1
ATOM 684 N N . ALA A 1 86 ? 11.624 1.737 1.282 1.00 94.00 86 ALA A N 1
ATOM 685 C CA . ALA A 1 86 ? 11.913 0.399 0.775 1.00 94.00 86 ALA A CA 1
ATOM 686 C C . ALA A 1 86 ? 10.853 0.007 -0.257 1.00 94.00 86 ALA A C 1
ATOM 688 O O . ALA A 1 86 ? 9.743 0.527 -0.221 1.00 94.00 86 ALA A O 1
ATOM 689 N N . ALA A 1 87 ? 11.160 -0.917 -1.160 1.00 96.00 87 ALA A N 1
ATOM 690 C CA . ALA A 1 87 ? 10.180 -1.462 -2.090 1.00 96.00 87 ALA A CA 1
ATOM 691 C C . ALA A 1 87 ? 10.147 -2.985 -2.007 1.00 96.00 87 ALA A C 1
ATOM 693 O O . ALA A 1 87 ? 11.199 -3.615 -1.922 1.00 96.00 87 ALA A O 1
ATOM 694 N N . SER A 1 88 ? 8.956 -3.572 -2.064 1.00 96.06 88 SER A N 1
ATOM 695 C CA . SER A 1 88 ? 8.778 -5.024 -2.105 1.00 96.06 88 SER A CA 1
ATOM 696 C C . SER A 1 88 ? 8.036 -5.434 -3.367 1.00 96.06 88 SER A C 1
ATOM 698 O O . SER A 1 88 ? 7.038 -4.815 -3.734 1.00 96.06 88 SER A O 1
ATOM 700 N N . LEU A 1 89 ? 8.514 -6.479 -4.033 1.00 95.44 89 LEU A N 1
ATOM 701 C CA . LEU A 1 89 ? 7.832 -7.080 -5.169 1.00 95.44 89 LEU A CA 1
ATOM 702 C C . LEU A 1 89 ? 6.824 -8.101 -4.656 1.00 95.44 89 LEU A C 1
ATOM 704 O O . LEU A 1 89 ? 7.206 -9.067 -4.004 1.00 95.44 89 LEU A O 1
ATOM 708 N N . THR A 1 90 ? 5.552 -7.894 -4.966 1.00 93.50 90 THR A N 1
ATOM 709 C CA . THR A 1 90 ? 4.459 -8.832 -4.681 1.00 93.50 90 THR A CA 1
ATOM 710 C C . THR A 1 90 ? 3.906 -9.394 -5.995 1.00 93.50 90 THR A C 1
ATOM 712 O O . THR A 1 90 ? 4.188 -8.831 -7.061 1.00 93.50 90 THR A O 1
ATOM 715 N N . PRO A 1 91 ? 3.054 -10.437 -5.973 1.00 92.75 91 PRO A N 1
ATOM 716 C CA . PRO A 1 91 ? 2.356 -10.902 -7.173 1.00 92.75 91 PRO A CA 1
ATOM 717 C C . PRO A 1 91 ? 1.580 -9.806 -7.918 1.00 92.75 91 PRO A C 1
ATOM 719 O O . PRO A 1 91 ? 1.424 -9.886 -9.137 1.00 92.75 91 PRO A O 1
ATOM 722 N N . LEU A 1 92 ? 1.118 -8.768 -7.207 1.00 92.00 92 LEU A N 1
ATOM 723 C CA . LEU A 1 92 ? 0.403 -7.628 -7.785 1.00 92.00 92 LEU A CA 1
ATOM 724 C C . LEU A 1 92 ? 1.330 -6.555 -8.378 1.00 92.00 92 LEU A C 1
ATOM 726 O O . LEU A 1 92 ? 0.879 -5.751 -9.191 1.00 92.00 92 LEU A O 1
ATOM 730 N N . GLY A 1 93 ? 2.618 -6.565 -8.038 1.00 92.94 93 GLY A N 1
ATOM 731 C CA . GLY A 1 93 ? 3.613 -5.601 -8.501 1.00 92.94 93 GLY A CA 1
ATOM 732 C C . GLY A 1 93 ? 4.462 -5.032 -7.366 1.00 92.94 93 GLY A C 1
ATOM 733 O O . GLY A 1 93 ? 4.448 -5.531 -6.238 1.00 92.94 93 GLY A O 1
ATOM 734 N N . TRP A 1 94 ? 5.225 -3.986 -7.686 1.00 94.31 94 TRP A N 1
ATOM 735 C CA . TRP A 1 94 ? 6.067 -3.289 -6.717 1.00 94.31 94 TRP A CA 1
ATOM 736 C C . TRP A 1 94 ? 5.229 -2.432 -5.766 1.00 94.31 94 TRP A C 1
ATOM 738 O O . TRP A 1 94 ? 4.412 -1.624 -6.200 1.00 94.31 94 TRP A O 1
ATOM 748 N N . VAL A 1 95 ? 5.482 -2.585 -4.470 1.00 93.31 95 VAL A N 1
ATOM 749 C CA . VAL A 1 95 ? 4.879 -1.806 -3.386 1.00 93.31 95 VAL A CA 1
ATOM 750 C C . VAL A 1 95 ? 5.966 -0.952 -2.749 1.00 93.31 95 VAL A C 1
ATOM 752 O O . VAL A 1 95 ? 7.011 -1.476 -2.372 1.00 93.31 95 VAL A O 1
ATOM 755 N N . LEU A 1 96 ? 5.728 0.354 -2.626 1.00 93.38 96 LEU A N 1
ATOM 756 C CA . LEU A 1 96 ? 6.620 1.275 -1.921 1.00 93.38 96 LEU A CA 1
ATOM 757 C C . LEU A 1 96 ? 6.215 1.366 -0.445 1.00 93.38 96 LEU A C 1
ATOM 759 O O . LEU A 1 96 ? 5.041 1.547 -0.124 1.00 93.38 96 LEU A O 1
ATOM 763 N N . HIS A 1 97 ? 7.192 1.266 0.447 1.00 91.00 97 HIS A N 1
ATOM 764 C CA . HIS A 1 97 ? 7.022 1.305 1.892 1.00 91.00 97 HIS A CA 1
ATOM 765 C C . HIS A 1 97 ? 7.781 2.478 2.498 1.00 91.00 97 HIS A C 1
ATOM 767 O O . HIS A 1 97 ? 8.925 2.760 2.133 1.00 91.00 97 HIS A O 1
ATOM 773 N N . GLY A 1 98 ? 7.165 3.089 3.507 1.00 84.31 98 GLY A N 1
ATOM 774 C CA . GLY A 1 98 ? 7.731 4.231 4.207 1.00 84.31 98 GLY A CA 1
ATOM 775 C C . GLY A 1 98 ? 7.629 5.525 3.404 1.00 84.31 98 GLY A C 1
ATOM 776 O O . GLY A 1 98 ? 7.225 5.551 2.243 1.00 84.31 98 GLY A O 1
ATOM 777 N N . ILE A 1 99 ? 7.988 6.619 4.062 1.00 67.69 99 ILE A N 1
ATOM 778 C CA . ILE A 1 99 ? 8.022 7.955 3.481 1.00 67.69 99 ILE A CA 1
ATOM 779 C C . ILE A 1 99 ? 9.421 8.525 3.662 1.00 67.69 99 ILE A C 1
ATOM 781 O O . ILE A 1 99 ? 10.078 8.281 4.675 1.00 67.69 99 ILE A O 1
ATOM 785 N N . ARG A 1 100 ? 9.870 9.323 2.695 1.00 63.91 100 ARG A N 1
ATOM 786 C CA . ARG A 1 100 ? 11.048 10.163 2.879 1.00 63.91 100 ARG A CA 1
ATOM 787 C C . ARG A 1 100 ? 10.697 11.272 3.875 1.00 63.91 100 ARG A C 1
ATOM 789 O O . ARG A 1 100 ? 10.151 12.307 3.502 1.00 63.91 100 ARG A O 1
ATOM 796 N N . THR A 1 101 ? 10.990 11.063 5.154 1.00 55.53 101 THR A N 1
ATOM 797 C CA . THR A 1 101 ? 10.816 12.100 6.178 1.00 55.53 101 THR A CA 1
ATOM 798 C C . THR A 1 101 ? 11.833 13.215 5.927 1.00 55.53 101 THR A C 1
ATOM 800 O O . THR A 1 101 ? 13.033 13.021 6.124 1.00 55.53 101 THR A O 1
ATOM 803 N N . ARG A 1 102 ? 11.378 14.394 5.481 1.00 52.25 102 ARG A N 1
ATOM 804 C CA . ARG A 1 102 ? 12.233 15.601 5.418 1.00 52.25 102 ARG A CA 1
ATOM 805 C C . ARG A 1 102 ? 12.594 16.106 6.821 1.00 52.25 102 ARG A C 1
ATOM 807 O O . ARG A 1 102 ? 13.593 16.794 6.985 1.00 52.25 102 ARG A O 1
ATOM 814 N N . THR A 1 103 ? 11.811 15.724 7.826 1.00 49.12 103 THR A N 1
ATOM 815 C CA . THR A 1 103 ? 12.087 15.898 9.250 1.00 49.12 103 THR A CA 1
ATOM 816 C C . THR A 1 103 ? 12.854 14.688 9.773 1.00 49.12 103 THR A C 1
ATOM 818 O O . THR A 1 103 ? 12.290 13.656 10.128 1.00 49.12 103 THR A O 1
ATOM 821 N N . ILE A 1 104 ? 14.178 14.807 9.798 1.00 45.38 104 ILE A N 1
ATOM 822 C CA . ILE A 1 104 ? 15.048 13.892 10.540 1.00 45.38 104 ILE A CA 1
ATOM 823 C C . ILE A 1 104 ? 14.564 13.884 12.002 1.00 45.38 104 ILE A C 1
ATOM 825 O O . ILE A 1 104 ? 14.591 14.923 12.654 1.00 45.38 104 ILE A O 1
ATOM 829 N N . GLY A 1 105 ? 14.096 12.737 12.507 1.00 48.53 105 GLY A N 1
ATOM 830 C CA . GLY A 1 105 ? 13.847 12.538 13.943 1.00 48.53 105 GLY A CA 1
ATOM 831 C C . GLY A 1 105 ? 12.393 12.428 14.411 1.00 48.53 105 GLY A C 1
ATOM 832 O O . GLY A 1 105 ? 12.187 12.168 15.592 1.00 48.53 105 GLY A O 1
ATOM 833 N N . GLN A 1 106 ? 11.381 12.546 13.544 1.00 44.75 106 GLN A N 1
ATOM 834 C CA . GLN A 1 106 ? 10.014 12.177 13.941 1.00 44.75 106 GLN A CA 1
ATOM 835 C C . GLN A 1 106 ? 9.737 10.716 13.592 1.00 44.75 106 GLN A C 1
ATOM 837 O O . GLN A 1 106 ? 9.605 10.346 12.426 1.00 44.75 106 GLN A O 1
ATOM 842 N N . HIS A 1 107 ? 9.640 9.879 14.625 1.00 42.12 107 HIS A N 1
ATOM 843 C CA . HIS A 1 107 ? 9.060 8.552 14.503 1.00 42.12 107 HIS A CA 1
ATOM 844 C C . HIS A 1 107 ? 7.619 8.697 14.012 1.00 42.12 107 HIS A C 1
ATOM 846 O O . HIS A 1 107 ? 6.728 9.079 14.768 1.00 42.12 107 HIS A O 1
ATOM 852 N N . VAL A 1 108 ? 7.371 8.379 12.743 1.00 45.19 108 VAL A N 1
ATOM 853 C CA . VAL A 1 108 ? 6.005 8.135 12.293 1.00 45.19 108 VAL A CA 1
ATOM 854 C C . VAL A 1 108 ? 5.616 6.765 12.844 1.00 45.19 108 VAL A C 1
ATOM 856 O O . VAL A 1 108 ? 5.899 5.730 12.242 1.00 45.19 108 VAL A O 1
ATOM 859 N N . HIS A 1 109 ? 5.022 6.755 14.037 1.00 36.47 109 HIS A N 1
ATOM 860 C CA . HIS A 1 109 ? 4.428 5.565 14.636 1.00 36.47 109 HIS A CA 1
ATOM 861 C C . HIS A 1 109 ? 3.172 5.171 13.845 1.00 36.47 109 HIS A C 1
ATOM 863 O O . HIS A 1 109 ? 2.055 5.423 14.279 1.00 36.47 109 HIS A O 1
ATOM 869 N N . TYR A 1 110 ? 3.329 4.541 12.679 1.00 43.66 110 TYR A N 1
ATOM 870 C CA . TYR A 1 110 ? 2.255 3.719 12.117 1.00 43.66 110 TYR A CA 1
ATOM 871 C C . TYR A 1 110 ? 2.446 2.287 12.589 1.00 43.66 110 TYR A C 1
ATOM 873 O O . TYR A 1 110 ? 2.974 1.428 11.890 1.00 43.66 110 TYR A O 1
ATOM 881 N N . VAL A 1 111 ? 2.000 2.057 13.816 1.00 34.56 111 VAL A N 1
ATOM 882 C CA . VAL A 1 111 ? 1.646 0.734 14.305 1.00 34.56 111 VAL A CA 1
ATOM 883 C C . VAL A 1 111 ? 0.244 0.890 14.878 1.00 34.56 111 VAL A C 1
ATOM 885 O O . VAL A 1 111 ? 0.080 1.288 16.027 1.00 34.56 111 VAL A O 1
ATOM 888 N N . HIS A 1 112 ? -0.786 0.621 14.069 1.00 36.09 112 HIS A N 1
ATOM 889 C CA . HIS A 1 112 ? -2.096 0.298 14.633 1.00 36.09 112 HIS A CA 1
ATOM 890 C C . HIS A 1 112 ? -2.014 -1.143 15.132 1.00 36.09 112 HIS A C 1
ATOM 892 O O . HIS A 1 112 ? -2.494 -2.079 14.497 1.00 36.09 112 HIS A O 1
ATOM 898 N N . ASN A 1 113 ? -1.308 -1.321 16.245 1.00 31.06 113 ASN A N 1
ATOM 899 C CA . ASN A 1 113 ? -1.449 -2.521 17.034 1.00 31.06 113 ASN A CA 1
ATOM 900 C C . ASN A 1 113 ? -2.829 -2.415 17.680 1.00 31.06 113 ASN A C 1
ATOM 902 O O . ASN A 1 113 ? -3.005 -1.698 18.660 1.00 31.06 113 ASN A O 1
ATOM 906 N N . LEU A 1 114 ? -3.797 -3.173 17.167 1.00 39.69 114 LEU A N 1
ATOM 907 C CA . LEU A 1 114 ? -4.795 -3.774 18.047 1.00 39.69 114 LEU A CA 1
ATOM 908 C C . LEU A 1 114 ? -4.069 -4.852 18.854 1.00 39.69 114 LEU A C 1
ATOM 910 O O . LEU A 1 114 ? -4.272 -6.048 18.670 1.00 39.69 114 LEU A O 1
ATOM 914 N N . THR A 1 115 ? -3.137 -4.432 19.704 1.00 36.00 115 THR A N 1
ATOM 915 C CA . THR A 1 115 ? -2.711 -5.279 20.797 1.00 36.00 115 THR A CA 1
ATOM 916 C C . THR A 1 115 ? -3.855 -5.232 21.787 1.00 36.00 115 THR A C 1
ATOM 918 O O . THR A 1 115 ? -4.105 -4.208 22.419 1.00 36.00 115 THR A O 1
ATOM 921 N N . ALA A 1 116 ? -4.578 -6.345 21.885 1.00 49.94 116 ALA A N 1
ATOM 922 C CA . ALA A 1 116 ? -5.274 -6.702 23.106 1.00 49.94 116 ALA A CA 1
ATOM 923 C C . ALA A 1 116 ? -4.209 -6.799 24.210 1.00 49.94 116 ALA A C 1
ATOM 925 O O . ALA A 1 116 ? -3.651 -7.858 24.475 1.00 49.94 116 ALA A O 1
ATOM 926 N N . THR A 1 117 ? -3.826 -5.655 24.762 1.00 41.94 117 THR A N 1
ATOM 927 C CA . THR A 1 117 ? -2.894 -5.545 25.877 1.00 41.94 117 THR A CA 1
ATOM 928 C C . THR A 1 117 ? -3.649 -4.877 26.999 1.00 41.94 117 THR A C 1
ATOM 930 O O . THR A 1 117 ? -3.765 -3.656 27.011 1.00 41.94 117 THR A O 1
ATOM 933 N N . THR A 1 118 ? -4.169 -5.752 27.866 1.00 50.75 118 THR A N 1
ATOM 934 C CA . THR A 1 118 ? -4.516 -5.560 29.281 1.00 50.75 118 THR A CA 1
ATOM 935 C C . THR A 1 118 ? -5.434 -4.383 29.603 1.00 50.75 118 THR A C 1
ATOM 937 O O . THR A 1 118 ? -5.095 -3.218 29.428 1.00 50.75 118 THR A O 1
ATOM 940 N N . GLU A 1 119 ? -6.600 -4.738 30.139 1.00 54.59 119 GLU A N 1
ATOM 941 C CA . GLU A 1 119 ? -7.755 -3.907 30.499 1.00 54.59 119 GLU A CA 1
ATOM 942 C C . GLU A 1 119 ? -7.452 -2.721 31.440 1.00 54.59 119 GLU A C 1
ATOM 944 O O . GLU A 1 119 ? -8.292 -1.838 31.600 1.00 54.59 119 GLU A O 1
ATOM 949 N N . ASP A 1 120 ? -6.240 -2.632 31.987 1.00 53.97 120 ASP A N 1
ATOM 950 C CA . ASP A 1 120 ? -5.858 -1.720 33.070 1.00 53.97 120 ASP A CA 1
ATOM 951 C C . ASP A 1 120 ? -5.839 -0.221 32.708 1.00 53.97 120 ASP A C 1
ATOM 953 O O . ASP A 1 120 ? -5.618 0.614 33.581 1.00 53.97 120 ASP A O 1
ATOM 957 N N . ASN A 1 121 ? -6.080 0.161 31.447 1.00 61.25 121 ASN A N 1
ATOM 958 C CA . ASN A 1 121 ? -6.116 1.576 31.038 1.00 61.25 121 ASN A CA 1
ATOM 959 C C . ASN A 1 121 ? -7.395 1.994 30.287 1.00 61.25 121 ASN A C 1
ATOM 961 O O . ASN A 1 121 ? -7.521 3.134 29.837 1.00 61.25 121 ASN A O 1
ATOM 965 N N . MET A 1 122 ? -8.397 1.115 30.174 1.00 67.38 122 MET A N 1
ATOM 966 C CA . MET A 1 122 ? -9.678 1.521 29.575 1.00 67.38 122 MET A CA 1
ATOM 967 C C . MET A 1 122 ? -10.398 2.559 30.439 1.00 67.38 122 MET A C 1
ATOM 969 O O . MET A 1 122 ? -10.968 3.509 29.906 1.00 67.38 122 MET A O 1
ATOM 973 N N . ASP A 1 123 ? -10.313 2.429 31.763 1.00 73.12 123 ASP A N 1
ATOM 974 C CA . ASP A 1 123 ? -10.959 3.342 32.709 1.00 73.12 123 ASP A CA 1
ATOM 975 C C . ASP A 1 123 ? -10.424 4.770 32.609 1.00 73.12 123 ASP A C 1
ATOM 977 O O . ASP A 1 123 ? -11.193 5.733 32.625 1.00 73.12 123 ASP A O 1
ATOM 981 N N . GLU A 1 124 ? -9.109 4.939 32.476 1.00 77.62 124 GLU A N 1
ATOM 982 C CA . GLU A 1 124 ? -8.519 6.270 32.354 1.00 77.62 124 GLU A CA 1
ATOM 983 C C . GLU A 1 124 ? -8.888 6.914 31.013 1.00 77.62 124 GLU A C 1
ATOM 985 O O . GLU A 1 124 ? -9.207 8.106 30.946 1.00 77.62 124 GLU A O 1
ATOM 990 N N . GLN A 1 125 ? -8.912 6.117 29.942 1.00 72.75 125 GLN A N 1
ATOM 991 C CA . GLN A 1 125 ? -9.320 6.570 28.616 1.00 72.75 125 GLN A CA 1
ATOM 992 C C . GLN A 1 125 ? -10.812 6.935 28.563 1.00 72.75 125 GLN A C 1
ATOM 994 O O . GLN A 1 125 ? -11.154 7.982 28.009 1.00 72.75 125 GLN A O 1
ATOM 999 N N . LEU A 1 126 ? -11.687 6.144 29.192 1.00 76.19 126 LEU A N 1
ATOM 1000 C CA . LEU A 1 126 ? -13.117 6.439 29.326 1.00 76.19 126 LEU A CA 1
ATOM 1001 C C . LEU A 1 126 ? -13.355 7.702 30.157 1.00 76.19 126 LEU A C 1
ATOM 1003 O O . LEU A 1 126 ? -14.143 8.558 29.758 1.00 76.19 126 LEU A O 1
ATOM 1007 N N . ARG A 1 127 ? -12.632 7.881 31.270 1.00 78.38 127 ARG A N 1
ATOM 1008 C CA . ARG A 1 127 ? -12.713 9.105 32.086 1.00 78.38 127 ARG A CA 1
ATOM 1009 C C . ARG A 1 127 ? -12.335 10.349 31.292 1.00 78.38 127 ARG A C 1
ATOM 1011 O O . ARG A 1 127 ? -13.038 11.353 31.371 1.00 78.38 127 ARG A O 1
ATOM 1018 N N . ARG A 1 128 ? -11.253 10.292 30.508 1.00 75.50 128 ARG A N 1
ATOM 1019 C CA . ARG A 1 128 ? -10.855 11.410 29.634 1.00 75.50 128 ARG A CA 1
ATOM 1020 C C . ARG A 1 128 ? -11.895 11.678 28.551 1.00 75.50 128 ARG A C 1
ATOM 1022 O O . ARG A 1 128 ? -12.182 12.839 28.275 1.00 75.50 128 ARG A O 1
ATOM 1029 N N . TYR A 1 129 ? -12.473 10.629 27.967 1.00 77.00 129 TYR A N 1
ATOM 1030 C CA . TYR A 1 129 ? -13.522 10.760 26.959 1.00 77.00 129 TYR A CA 1
ATOM 1031 C C . TYR A 1 129 ? -14.765 11.465 27.523 1.00 77.00 129 TYR A C 1
ATOM 1033 O O . TYR A 1 129 ? -15.180 12.488 26.981 1.00 77.00 129 TYR A O 1
ATOM 1041 N N . PHE A 1 130 ? -15.283 11.007 28.667 1.00 75.25 130 PHE A N 1
ATOM 1042 C CA . PHE A 1 130 ? -16.429 11.640 29.327 1.00 75.25 130 PHE A CA 1
ATOM 1043 C C . PHE A 1 130 ? -16.138 13.070 29.789 1.00 75.25 130 PHE A C 1
ATOM 1045 O O . PHE A 1 130 ? -17.003 13.937 29.676 1.00 75.25 130 PHE A O 1
ATOM 1052 N N . ALA A 1 131 ? -14.922 13.349 30.268 1.00 76.12 131 ALA A N 1
ATOM 1053 C CA . ALA A 1 131 ? -14.528 14.705 30.641 1.00 76.12 131 ALA A CA 1
ATOM 1054 C C . ALA A 1 131 ? -14.613 15.664 29.444 1.00 76.12 131 ALA A C 1
ATOM 1056 O O . ALA A 1 131 ? -15.147 16.761 29.580 1.00 76.12 131 ALA A O 1
ATOM 1057 N N . ILE A 1 132 ? -14.153 15.240 28.264 1.00 73.81 132 ILE A N 1
ATOM 1058 C CA . ILE A 1 132 ? -14.205 16.052 27.041 1.00 73.81 132 ILE A CA 1
ATOM 1059 C C . ILE A 1 132 ? -15.647 16.213 26.543 1.00 73.81 132 ILE A C 1
ATOM 1061 O O . ILE A 1 132 ? -16.046 17.317 26.178 1.00 73.81 132 ILE A O 1
ATOM 1065 N N . GLU A 1 133 ? -16.445 15.145 26.562 1.00 63.38 133 GLU A N 1
ATOM 1066 C CA . GLU A 1 133 ? -17.840 15.181 26.107 1.00 63.38 133 GLU A CA 1
ATOM 1067 C C . GLU A 1 133 ? -18.725 16.064 27.013 1.00 63.38 133 GLU A C 1
ATOM 1069 O O . GLU A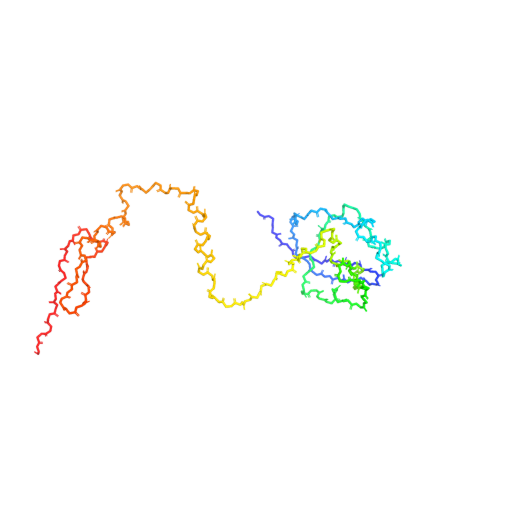 1 133 ? -19.594 16.796 26.533 1.00 63.38 133 GLU A O 1
ATOM 1074 N N . SER A 1 134 ? -18.434 16.095 28.319 1.00 62.97 134 SER A N 1
ATOM 1075 C CA . SER A 1 134 ? -19.146 16.923 29.303 1.00 62.97 134 SER A CA 1
ATOM 1076 C C . SER A 1 134 ? -18.974 18.437 29.109 1.00 62.97 134 SER A C 1
ATOM 1078 O O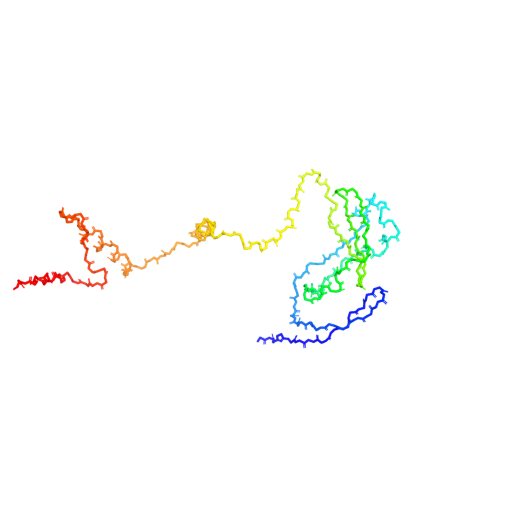 . SER A 1 134 ? -19.783 19.214 29.615 1.00 62.97 134 SER A O 1
ATOM 1080 N N . LEU A 1 135 ? -17.967 18.878 28.344 1.00 64.06 135 LEU A N 1
ATOM 1081 C CA . LEU A 1 135 ? -17.725 20.301 28.078 1.00 64.06 135 LEU A CA 1
ATOM 1082 C C . LEU A 1 135 ? -18.768 20.919 27.131 1.00 64.06 135 LEU A C 1
ATOM 1084 O O . LEU A 1 135 ? -18.926 22.138 27.121 1.00 64.06 135 LEU A O 1
ATOM 1088 N N . ALA A 1 136 ? -19.481 20.104 26.343 1.00 50.75 136 ALA A N 1
ATOM 1089 C CA . ALA A 1 136 ? -20.421 20.579 25.323 1.00 50.75 136 ALA A CA 1
ATOM 1090 C C . ALA A 1 136 ? -21.903 20.432 25.711 1.00 50.75 136 ALA A C 1
ATOM 1092 O O . ALA A 1 136 ? -22.777 20.903 24.982 1.00 50.75 136 ALA A O 1
ATOM 1093 N N . ILE A 1 137 ? -22.209 19.792 26.842 1.00 56.19 137 ILE A N 1
ATOM 1094 C CA . ILE A 1 137 ? -23.585 19.509 27.253 1.00 56.19 137 ILE A CA 1
ATOM 1095 C C . ILE A 1 137 ? -23.740 19.924 28.710 1.00 56.19 137 ILE A C 1
ATOM 1097 O O . ILE A 1 137 ? -23.335 19.211 29.619 1.00 56.19 137 ILE A O 1
ATOM 1101 N N . THR A 1 138 ? -24.367 21.074 28.951 1.00 59.16 138 THR A N 1
ATOM 1102 C CA . THR A 1 138 ? -24.944 21.363 30.267 1.00 59.16 138 THR A CA 1
ATOM 1103 C C . THR A 1 138 ? -26.355 20.775 30.275 1.00 59.16 138 THR A C 1
ATOM 1105 O O . THR A 1 138 ? -27.255 21.373 29.677 1.00 59.16 138 THR A O 1
ATOM 1108 N N . PRO A 1 139 ? -26.603 19.600 30.884 1.00 54.59 139 PRO A N 1
ATOM 1109 C CA . PRO A 1 139 ? -27.955 19.075 30.961 1.00 54.59 139 PRO A CA 1
ATOM 1110 C C . PRO A 1 139 ? -28.786 20.013 31.840 1.00 54.59 139 PRO A C 1
ATOM 1112 O O . PRO A 1 139 ? -28.569 20.113 33.047 1.00 54.59 139 PRO A O 1
ATOM 1115 N N . LYS A 1 140 ? -29.761 20.710 31.244 1.00 56.81 140 LYS A N 1
ATOM 1116 C CA . LYS A 1 140 ? -30.851 21.329 32.005 1.00 56.81 140 LYS A CA 1
ATOM 1117 C C . LYS A 1 140 ? -31.695 20.198 32.588 1.00 56.81 140 LYS A C 1
ATOM 1119 O O . LYS A 1 140 ? -32.608 19.703 31.932 1.00 56.81 140 LYS A O 1
ATOM 1124 N N . ARG A 1 141 ? -31.356 19.761 33.8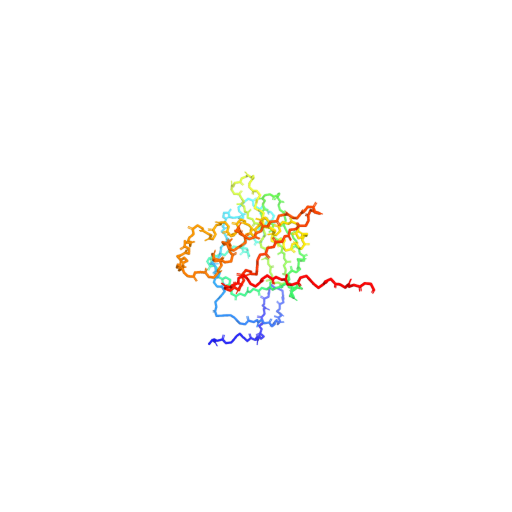01 1.00 57.62 141 ARG A N 1
ATOM 1125 C CA . ARG A 1 141 ? -32.172 18.803 34.549 1.00 57.62 141 ARG A CA 1
ATOM 1126 C C . ARG A 1 141 ? -33.473 19.498 34.967 1.00 57.62 141 ARG A C 1
ATOM 1128 O O . ARG A 1 141 ? -33.410 20.600 35.517 1.00 57.62 141 ARG A O 1
ATOM 1135 N N . PRO A 1 142 ? -34.648 18.928 34.668 1.00 55.50 142 PRO A N 1
ATOM 1136 C CA . PRO A 1 142 ? -35.911 19.505 35.102 1.00 55.50 142 PRO A CA 1
ATOM 1137 C C . PRO A 1 142 ? -36.027 19.437 36.637 1.00 55.50 142 PRO A C 1
ATOM 1139 O O . PRO A 1 142 ? -35.470 18.549 37.277 1.00 55.50 142 PRO A O 1
ATOM 1142 N N . SER A 1 143 ? -36.739 20.391 37.248 1.00 58.72 143 SER A N 1
ATOM 1143 C CA . SER A 1 143 ? -36.818 20.570 38.715 1.00 58.72 143 SER A CA 1
ATOM 1144 C C . SER A 1 143 ? -37.405 19.372 39.484 1.00 58.72 143 SER A C 1
ATOM 1146 O O . SER A 1 143 ? -37.360 19.349 40.711 1.00 58.72 143 SER A O 1
ATOM 1148 N N . ASN A 1 144 ? -37.984 18.405 38.779 1.00 62.62 144 ASN A N 1
ATOM 1149 C CA . ASN A 1 144 ? -38.608 17.188 39.290 1.00 62.62 144 ASN A CA 1
ATOM 1150 C C . ASN A 1 144 ? -37.778 15.927 38.983 1.00 62.62 144 ASN A C 1
ATOM 1152 O O . ASN A 1 144 ? -38.340 14.837 38.903 1.00 62.62 144 ASN A O 1
ATOM 1156 N N . ASP A 1 145 ? -36.460 16.075 38.805 1.00 70.75 145 ASP A N 1
ATOM 1157 C CA . ASP A 1 145 ? -35.535 14.966 38.570 1.00 70.75 145 ASP A CA 1
ATOM 1158 C C . ASP A 1 145 ? -35.603 13.929 39.719 1.00 70.75 145 ASP A C 1
ATOM 1160 O O . ASP A 1 145 ? -35.229 14.242 40.861 1.00 70.75 145 ASP A O 1
ATOM 1164 N N . PRO A 1 146 ? -36.077 12.695 39.454 1.00 71.38 146 PRO A N 1
ATOM 1165 C CA . PRO A 1 146 ? -36.116 11.637 40.458 1.00 71.38 146 PRO A CA 1
ATOM 1166 C C . PRO A 1 146 ? -34.718 11.290 40.993 1.00 71.38 146 PRO A C 1
ATOM 1168 O O . PRO A 1 146 ? -34.614 10.870 42.146 1.00 71.38 146 PRO A O 1
ATOM 1171 N N . GLU A 1 147 ? -33.643 11.521 40.227 1.00 74.31 147 GLU A N 1
ATOM 1172 C CA . GLU A 1 147 ? -32.268 11.325 40.706 1.00 74.31 147 GLU A CA 1
ATOM 1173 C C . GLU A 1 147 ? -31.895 12.343 41.782 1.00 74.31 147 GLU A C 1
ATOM 1175 O O . GLU A 1 147 ? -31.368 11.973 42.832 1.00 74.31 147 GLU A O 1
ATOM 1180 N N . GLN A 1 148 ? -32.208 13.624 41.570 1.00 76.56 148 GLN A N 1
ATOM 1181 C CA . GLN A 1 148 ? -31.928 14.663 42.562 1.00 76.56 148 GLN A CA 1
ATOM 1182 C C . GLN A 1 148 ? -32.692 14.399 43.865 1.00 76.56 148 GLN A C 1
ATOM 1184 O O . GLN A 1 148 ? -32.159 14.599 44.959 1.00 76.56 148 GLN A O 1
ATOM 1189 N N . ARG A 1 149 ? -33.923 13.889 43.759 1.0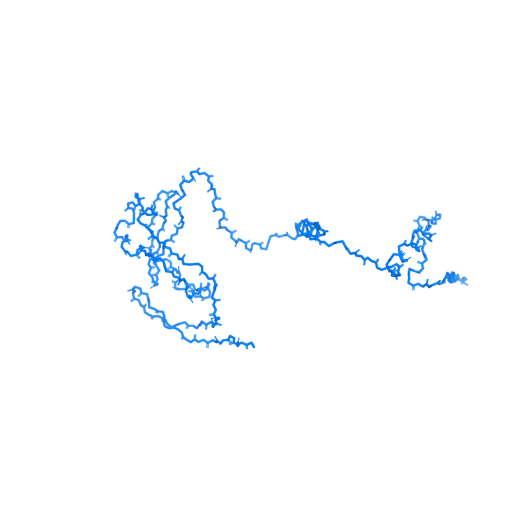0 77.81 149 ARG A N 1
ATOM 1190 C CA . ARG A 1 149 ? -34.713 13.457 44.915 1.00 77.81 149 ARG A CA 1
ATOM 1191 C C . ARG A 1 149 ? -34.069 12.276 45.641 1.00 77.81 149 ARG A C 1
ATOM 1193 O O . ARG A 1 149 ? -33.949 12.321 46.863 1.00 77.81 149 ARG A O 1
ATOM 1200 N N . ALA A 1 150 ? -33.636 11.252 44.911 1.00 80.12 150 ALA A N 1
ATOM 1201 C CA . ALA A 1 150 ? -32.942 10.100 45.480 1.00 80.12 150 ALA A CA 1
ATOM 1202 C C . ALA A 1 150 ? -31.664 10.524 46.226 1.00 80.12 150 ALA A C 1
ATOM 1204 O O . ALA A 1 150 ? -31.417 10.065 47.340 1.00 80.12 150 ALA A O 1
ATOM 1205 N N . VAL A 1 151 ? -30.895 11.463 45.664 1.00 83.31 151 VAL A N 1
ATOM 1206 C CA . VAL A 1 151 ? -29.698 12.028 46.310 1.00 83.31 151 VAL A CA 1
ATOM 1207 C C . VAL A 1 151 ? -30.045 12.758 47.609 1.00 83.31 151 VAL A C 1
ATOM 1209 O O . VAL A 1 151 ? -29.325 12.611 48.596 1.00 83.31 151 VAL A O 1
ATOM 1212 N N . ASN A 1 152 ? -31.138 13.522 47.639 1.00 82.56 152 ASN A N 1
ATOM 1213 C CA . ASN A 1 152 ? -31.562 14.221 48.854 1.00 82.56 152 ASN A CA 1
ATOM 1214 C C . ASN A 1 152 ? -31.976 13.229 49.953 1.00 82.56 152 ASN A C 1
ATOM 1216 O O . ASN A 1 152 ? -31.492 13.341 51.076 1.00 82.56 152 ASN A O 1
ATOM 1220 N N . ILE A 1 153 ? -32.764 12.196 49.617 1.00 82.31 153 ILE A N 1
ATOM 1221 C CA . ILE A 1 153 ? -33.140 11.136 50.570 1.00 82.31 153 ILE A CA 1
ATOM 1222 C C . ILE A 1 153 ? -31.888 10.450 51.122 1.00 82.31 153 ILE A C 1
ATOM 1224 O O . ILE A 1 153 ? -31.781 10.258 52.332 1.00 82.31 153 ILE A O 1
ATOM 1228 N N . LEU A 1 154 ? -30.919 10.121 50.266 1.00 83.38 154 LEU A N 1
ATOM 1229 C CA . LEU A 1 154 ? -29.670 9.493 50.690 1.00 83.38 154 LEU A CA 1
ATOM 1230 C C . LEU A 1 154 ? -28.910 10.375 51.690 1.00 83.38 154 LEU A C 1
ATOM 1232 O O . LEU A 1 154 ? -28.463 9.880 52.721 1.00 83.38 154 LEU A O 1
ATOM 1236 N N . LYS A 1 155 ? -28.784 11.678 51.422 1.00 83.31 155 LYS A N 1
ATOM 1237 C CA . LYS A 1 155 ? -28.080 12.609 52.319 1.00 83.31 155 LYS A CA 1
ATOM 1238 C C . LYS A 1 155 ? -28.793 12.796 53.655 1.00 83.31 155 LYS A C 1
ATOM 1240 O O . LYS A 1 155 ? -28.130 12.870 54.681 1.00 83.31 155 LYS A O 1
ATOM 1245 N N . GLU A 1 156 ? -30.118 12.878 53.640 1.00 83.00 156 GLU A N 1
ATOM 1246 C CA . GLU A 1 156 ? -30.914 13.187 54.832 1.00 83.00 156 GLU A CA 1
ATOM 1247 C C . GLU A 1 156 ? -31.176 11.967 55.719 1.00 83.00 156 GLU A C 1
ATOM 1249 O O . GLU A 1 156 ? -31.341 12.113 56.926 1.00 83.00 156 GLU A O 1
ATOM 1254 N N . SER A 1 157 ? -31.238 10.765 55.140 1.00 82.38 157 SER A N 1
ATOM 1255 C CA . SER A 1 157 ? -31.662 9.555 55.859 1.00 82.38 157 SER A CA 1
ATOM 1256 C C . SER A 1 157 ? -30.549 8.551 56.140 1.00 82.38 157 SER A C 1
ATOM 1258 O O . SER A 1 157 ? -30.811 7.547 56.801 1.00 82.38 157 SER A O 1
ATOM 1260 N N . THR A 1 158 ? -29.324 8.792 55.657 1.00 85.50 158 THR A N 1
ATOM 1261 C CA . THR A 1 158 ? -28.197 7.900 55.946 1.00 85.50 158 THR A CA 1
ATOM 1262 C C . THR A 1 158 ? -27.639 8.180 57.333 1.00 85.50 158 THR A C 1
ATOM 1264 O O . THR A 1 158 ? -27.199 9.288 57.626 1.00 85.50 158 THR A O 1
ATOM 1267 N N . THR A 1 159 ? -27.627 7.168 58.193 1.00 83.38 159 THR A N 1
ATOM 1268 C CA . THR A 1 159 ? -27.051 7.247 59.539 1.00 83.38 159 THR A CA 1
ATOM 1269 C C . THR A 1 159 ? -26.207 6.009 59.803 1.00 83.38 159 THR A C 1
ATOM 1271 O O . THR A 1 159 ? -26.539 4.912 59.350 1.00 83.38 159 THR A O 1
ATOM 1274 N N . GLN A 1 160 ? -25.098 6.192 60.514 1.00 83.25 160 GLN A N 1
ATOM 1275 C CA . GLN A 1 160 ? -24.257 5.090 60.960 1.00 83.25 160 GLN A CA 1
ATOM 1276 C C . GLN A 1 160 ? -24.773 4.562 62.300 1.00 83.25 160 GLN A C 1
ATOM 1278 O O . GLN A 1 160 ? -25.042 5.338 63.216 1.00 83.25 160 GLN A O 1
ATOM 1283 N N . LEU A 1 161 ? -24.934 3.249 62.389 1.00 81.06 161 LEU A N 1
ATOM 1284 C CA . LEU A 1 161 ? -25.332 2.531 63.589 1.00 81.06 161 LEU A CA 1
ATOM 1285 C C . LEU A 1 161 ? -24.106 2.270 64.476 1.00 81.06 161 LEU A C 1
ATOM 1287 O O . LEU A 1 161 ? -22.965 2.287 64.013 1.00 81.06 161 LEU A O 1
ATOM 1291 N N . GLU A 1 162 ? -24.347 2.018 65.762 1.00 80.44 162 GLU A N 1
ATOM 1292 C CA . GLU A 1 162 ? -23.291 1.795 66.764 1.00 80.44 162 GLU A CA 1
ATOM 1293 C C . GLU A 1 162 ? -22.411 0.566 66.462 1.00 80.44 162 GLU A C 1
ATOM 1295 O O . GLU A 1 162 ? -21.270 0.500 66.909 1.00 80.44 162 GLU A O 1
ATOM 1300 N N . ASP A 1 163 ? -22.909 -0.383 65.664 1.00 83.62 163 ASP A N 1
ATOM 1301 C CA . ASP A 1 163 ? -22.187 -1.577 65.205 1.00 83.62 163 ASP A CA 1
ATOM 1302 C C . ASP A 1 163 ? -21.330 -1.338 63.944 1.00 83.62 163 ASP A C 1
ATOM 1304 O O . ASP A 1 163 ? -20.702 -2.262 63.427 1.00 83.62 163 ASP A O 1
ATOM 1308 N N . GLY A 1 164 ? -21.291 -0.097 63.448 1.00 80.12 164 GLY A N 1
ATOM 1309 C CA . GLY A 1 164 ? -20.530 0.312 62.271 1.00 80.12 164 GLY A CA 1
ATOM 1310 C C . GLY A 1 164 ? -21.272 0.152 60.942 1.00 80.12 164 GLY A C 1
ATOM 1311 O O . GLY A 1 164 ? -20.760 0.620 59.920 1.00 80.12 164 GLY A O 1
ATOM 1312 N N . HIS A 1 165 ? -22.470 -0.442 60.924 1.00 75.88 165 HIS A N 1
ATOM 1313 C CA . HIS A 1 165 ? -23.289 -0.535 59.716 1.00 75.88 165 HIS A CA 1
ATOM 1314 C C . HIS A 1 165 ? -23.977 0.796 59.383 1.00 75.88 165 HIS A C 1
ATOM 1316 O O . HIS A 1 165 ? -24.191 1.646 60.243 1.00 75.88 165 HIS A O 1
ATOM 1322 N N . TYR A 1 166 ? -24.360 0.982 58.119 1.00 82.38 166 TYR A N 1
ATOM 1323 C CA . TYR A 1 166 ? -25.109 2.158 57.672 1.00 82.38 166 TYR A CA 1
ATOM 1324 C C . TYR A 1 166 ? -26.556 1.786 57.362 1.00 82.38 166 TYR A C 1
ATOM 1326 O O . TYR A 1 166 ? -26.823 0.802 56.670 1.00 82.38 166 TYR A O 1
ATOM 1334 N N . GLN A 1 167 ? -27.490 2.610 57.826 1.00 81.25 167 GLN A N 1
ATOM 1335 C CA . GLN A 1 167 ? -28.898 2.543 57.452 1.00 81.25 167 GLN A CA 1
ATOM 1336 C C . GLN A 1 167 ? -29.256 3.767 56.613 1.00 81.25 167 GLN A C 1
ATOM 1338 O O . GLN A 1 167 ? -28.814 4.867 56.921 1.00 81.25 167 GLN A O 1
ATOM 1343 N N . THR A 1 168 ? -30.070 3.586 55.572 1.00 82.88 168 THR A N 1
ATOM 1344 C CA . THR A 1 168 ? -30.591 4.679 54.738 1.00 82.88 168 THR A CA 1
ATOM 1345 C C . THR A 1 168 ? -32.047 4.427 54.340 1.00 82.88 168 THR A C 1
ATOM 1347 O O . THR A 1 168 ? -32.529 3.291 54.388 1.00 82.88 168 THR A O 1
ATOM 1350 N N . GLY A 1 169 ? -32.773 5.485 53.985 1.00 80.38 169 GLY A N 1
ATOM 1351 C CA . GLY A 1 169 ? -34.147 5.421 53.494 1.00 80.38 169 GLY A CA 1
ATOM 1352 C C . GLY A 1 169 ? -34.240 4.863 52.070 1.00 80.38 169 GLY A C 1
ATOM 1353 O O . GLY A 1 169 ? -33.288 4.898 51.295 1.00 80.38 169 GLY A O 1
ATOM 1354 N N . LEU A 1 170 ? -35.413 4.345 51.696 1.00 82.31 170 LEU A N 1
ATOM 1355 C CA . LEU A 1 170 ? -35.648 3.838 50.340 1.00 82.31 170 LEU A CA 1
ATOM 1356 C C . LEU A 1 170 ? -35.669 5.002 49.339 1.00 82.31 170 LEU A C 1
ATOM 1358 O O . LEU A 1 170 ? -36.626 5.774 49.304 1.00 82.31 170 LEU A O 1
ATOM 1362 N N . LEU A 1 171 ? -34.638 5.091 48.497 1.00 80.62 171 LEU A N 1
ATOM 1363 C CA . LEU 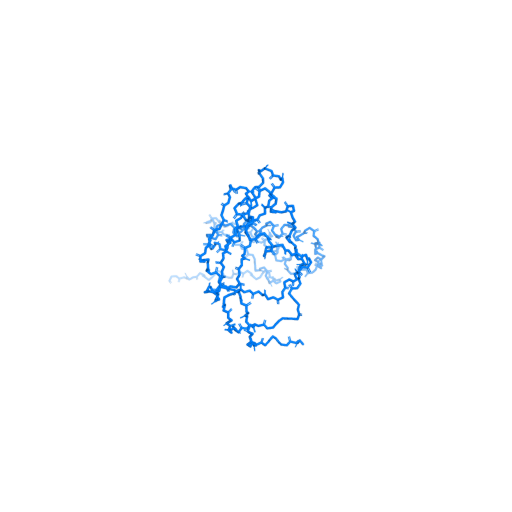A 1 171 ? -34.387 6.235 47.606 1.00 80.62 171 LEU A CA 1
ATOM 1364 C C . LEU A 1 171 ? -35.478 6.469 46.545 1.00 80.62 171 LEU A C 1
ATOM 1366 O O . LEU A 1 171 ? -35.563 7.548 45.967 1.00 80.62 171 LEU A O 1
ATOM 1370 N N . TRP A 1 172 ? -36.315 5.462 46.294 1.00 73.75 172 TRP A N 1
ATOM 1371 C CA . TRP A 1 172 ? -37.384 5.483 45.294 1.00 73.75 172 TRP A CA 1
ATOM 1372 C C . TRP A 1 172 ? -38.794 5.613 45.891 1.00 73.75 172 TRP A C 1
ATOM 1374 O O . TRP A 1 172 ? -39.768 5.597 45.139 1.00 73.75 172 TRP A O 1
ATOM 1384 N N . LYS A 1 173 ? -38.944 5.688 47.224 1.00 71.88 173 LYS A N 1
ATOM 1385 C CA . LYS A 1 173 ? -40.260 5.661 47.885 1.00 71.88 173 LYS A CA 1
ATOM 1386 C C . LYS A 1 173 ? -40.580 6.991 48.561 1.00 71.88 173 LYS A C 1
ATOM 1388 O O . LYS A 1 173 ? -39.775 7.541 49.301 1.00 71.88 173 LYS A O 1
ATOM 1393 N N . GLU A 1 174 ? -41.795 7.484 48.338 1.00 64.44 174 GLU A N 1
ATOM 1394 C CA . GLU A 1 174 ? -42.192 8.844 48.727 1.00 64.44 174 GLU A CA 1
ATOM 1395 C C . GLU A 1 174 ? -42.459 9.041 50.226 1.00 64.44 174 GLU A C 1
ATOM 1397 O O . GLU A 1 174 ? -42.561 10.179 50.676 1.00 64.44 174 GLU A O 1
ATOM 1402 N N . GLN A 1 175 ? -42.566 7.961 51.006 1.00 56.69 175 GLN A N 1
ATOM 1403 C CA . GLN A 1 175 ? -42.807 8.027 52.447 1.00 56.69 175 GLN A CA 1
ATOM 1404 C C . GLN A 1 175 ? -41.894 7.072 53.214 1.00 56.69 175 GLN A C 1
ATOM 1406 O O . GLN A 1 175 ? -41.737 5.904 52.839 1.00 56.69 175 GLN A O 1
ATOM 1411 N N . GLN A 1 176 ? -41.341 7.570 54.326 1.00 54.97 176 GLN A N 1
ATOM 1412 C CA . GLN A 1 176 ? -40.564 6.795 55.291 1.00 54.97 176 GLN A CA 1
ATOM 1413 C C . GLN A 1 176 ? -41.458 5.768 56.004 1.00 54.97 176 GLN A C 1
ATOM 1415 O O . GLN A 1 176 ? -41.877 5.943 57.146 1.00 54.97 176 GLN A O 1
ATOM 1420 N N . THR A 1 177 ? -41.749 4.649 55.348 1.00 50.28 177 THR A N 1
ATOM 1421 C CA . THR A 1 177 ? -42.156 3.443 56.072 1.00 50.28 177 THR A CA 1
ATOM 1422 C C . THR A 1 177 ? -40.941 2.928 56.835 1.00 50.28 177 THR A C 1
ATOM 1424 O O . THR A 1 177 ? -40.014 2.409 56.216 1.00 50.28 177 THR A O 1
ATOM 1427 N N . LYS A 1 178 ? -40.936 3.082 58.167 1.00 48.53 178 LYS A N 1
ATOM 1428 C CA . LYS A 1 178 ? -39.941 2.454 59.046 1.00 48.53 178 LYS A CA 1
ATOM 1429 C C . LYS A 1 178 ? -39.918 0.950 58.766 1.00 48.53 178 LYS A C 1
ATOM 1431 O O . LYS A 1 178 ? -40.952 0.288 58.871 1.00 48.53 178 LYS A O 1
ATOM 1436 N N . CYS A 1 179 ? -38.753 0.417 58.407 1.00 43.59 179 CYS A N 1
ATOM 1437 C CA . CYS A 1 179 ? -38.554 -1.023 58.309 1.00 43.59 179 CYS A CA 1
ATOM 1438 C C . CYS A 1 179 ? -38.828 -1.640 59.688 1.00 43.59 179 CYS A C 1
ATOM 1440 O O . CYS A 1 179 ? -38.176 -1.285 60.667 1.00 43.59 179 CYS A O 1
ATOM 1442 N N . ARG A 1 180 ? -39.824 -2.530 59.784 1.00 40.00 180 ARG A N 1
ATOM 1443 C CA . ARG A 1 180 ? -40.047 -3.328 60.995 1.00 40.00 180 ARG A CA 1
ATOM 1444 C C . ARG A 1 180 ? -38.901 -4.326 61.116 1.00 40.00 180 ARG A C 1
ATOM 1446 O O . ARG A 1 180 ? -38.795 -5.232 60.293 1.00 40.00 180 ARG A O 1
ATOM 1453 N N . THR A 1 181 ? -38.076 -4.174 62.145 1.00 40.81 181 THR A N 1
ATOM 1454 C CA . THR A 1 181 ? -37.125 -5.205 62.560 1.00 40.81 181 THR A CA 1
ATOM 1455 C C . THR A 1 181 ? -37.921 -6.434 62.988 1.00 40.81 181 THR A C 1
ATOM 1457 O O . THR A 1 181 ? -38.654 -6.392 63.974 1.00 40.81 181 THR A O 1
ATOM 1460 N N . ILE A 1 182 ? -37.823 -7.520 62.221 1.00 41.66 182 ILE A N 1
ATOM 1461 C CA . ILE A 1 182 ? -38.365 -8.818 62.624 1.00 41.66 182 ILE A CA 1
ATOM 1462 C C . ILE A 1 182 ? -37.330 -9.436 63.562 1.00 41.66 182 ILE A C 1
ATOM 1464 O O . ILE A 1 182 ? -36.355 -10.036 63.116 1.00 41.66 182 ILE A O 1
ATOM 1468 N N . THR A 1 183 ? -37.515 -9.268 64.868 1.00 37.84 183 THR A N 1
ATOM 1469 C CA . THR A 1 183 ? -36.769 -10.045 65.858 1.00 37.84 183 THR A CA 1
ATOM 1470 C C . THR A 1 183 ? -37.349 -11.454 65.886 1.00 37.84 183 THR A C 1
ATOM 1472 O O . THR A 1 183 ? -38.489 -11.645 66.309 1.00 37.84 183 THR A O 1
ATOM 1475 N N . LYS A 1 184 ? -36.577 -12.445 65.429 1.00 37.81 184 LYS A N 1
ATOM 1476 C CA . LYS A 1 184 ? -36.831 -13.844 65.784 1.00 37.81 184 LYS A CA 1
ATOM 1477 C C . LYS A 1 184 ? -36.554 -13.994 67.281 1.00 37.81 184 LYS A C 1
ATOM 1479 O O . LYS A 1 184 ? -35.404 -13.914 67.699 1.00 37.81 184 LYS A O 1
ATOM 1484 N N . THR A 1 185 ? -37.607 -14.153 68.074 1.00 38.00 185 THR A N 1
ATOM 1485 C CA . THR A 1 185 ? -37.510 -14.704 69.432 1.00 38.00 185 THR A CA 1
ATOM 1486 C C . THR A 1 185 ? -37.062 -16.173 69.374 1.00 38.00 185 THR A C 1
ATOM 1488 O O . THR A 1 185 ? -37.341 -16.823 68.362 1.00 38.00 185 THR A O 1
ATOM 1491 N N . PRO A 1 186 ? -36.337 -16.652 70.405 1.00 50.41 186 PRO A N 1
ATOM 1492 C CA . PRO A 1 186 ? -35.690 -17.967 70.431 1.00 50.41 186 PRO A CA 1
ATOM 1493 C C . PRO A 1 186 ? -36.672 -19.140 70.383 1.00 50.41 186 PRO A C 1
ATOM 1495 O O . PRO A 1 186 ? -37.831 -18.968 70.828 1.00 50.41 186 PRO A O 1
#

pLDDT: mean 77.19, std 18.21, range [31.06, 96.31]

Organism: Eumeta variegata (NCBI:txid151549)

Sequence (186 aa):
MKTSRCVPIKLRGASNSQQIYARTIENLQLSPQAVTKQDIDGCKHLDDIRHKLMYNQAKPKILIGQDNWHLLVATETRKGHRNQPAASLTPLGWVLHGIRTRTIGQHVHYVHNLTATTEDNMDEQLRRYFAIESLAITPKRPSNDPEQRAVNILKESTTQLEDGHYQTGLLWKEQQTKCRTITKTP

Radius of gyration: 31.94 Å; chains: 1; bounding box: 63×39×84 Å